Protein AF-T0PVN2-F1 (afdb_monomer)

pLDDT: mean 75.86, std 17.42, range [32.47, 95.69]

Organism: Saprolegnia diclina (strain VS20) (NCBI:txid1156394)

Solvent-accessible surface area (backbone atoms only — not comparable to full-atom values): 10977 Å² total; per-residue (Å²): 140,84,88,82,78,88,78,82,80,77,81,75,79,77,76,79,74,73,88,68,70,60,69,74,46,47,78,67,28,50,68,60,32,50,78,74,33,57,14,34,55,80,60,34,50,47,11,41,40,26,92,87,38,42,61,46,75,46,60,43,78,34,99,79,53,64,92,82,71,81,75,75,22,26,11,36,46,63,72,65,38,54,54,53,52,80,72,54,89,76,79,90,48,96,82,42,76,41,82,49,50,72,86,39,69,68,49,29,52,51,53,50,51,51,51,51,49,10,34,72,68,26,77,90,48,57,78,44,60,33,38,30,54,58,36,40,32,32,31,70,98,53,26,36,41,32,39,32,36,54,56,65,95,86,54,100,65,87,46,37,27,45,31,41,32,81,56,56,77,88,63,71,28,42,61,41,83,48,83,74,87,74,83,126

Mean predicted aligned error: 11.36 Å

Nearest PDB structures (foldseek):
  6a8h-assembly1_A  TM=5.306E-01  e=3.257E+00  Geobacillus thermodenitrificans

Secondary structure (DSSP, 8-state):
--PPPP----------------HHHHTT---SBPTTSB-B-GGGTTB-BPTT-EE---EEE-TTPPTT-----BEE-HHHHHGGGGG--PPP-TT--EE--TTSHHHHHHHHHHHHHHHHH-TTTTT-SEEEEEEEEEETTTEEEEEEEEE-SS-S--EEEEEEE---TTPPPEEEEE------

Radius of gyration: 21.33 Å; Cα contacts (8 Å, |Δi|>4): 316; chains: 1; bounding box: 65×50×54 Å

Structure (mmCIF, N/CA/C/O backbone):
data_AF-T0PVN2-F1
#
_entry.id   AF-T0PVN2-F1
#
loop_
_atom_site.group_PDB
_atom_site.id
_atom_site.type_symbol
_atom_site.label_atom_id
_atom_site.label_alt_id
_atom_site.label_comp_id
_atom_site.label_asym_id
_atom_site.label_entity_id
_atom_site.label_seq_id
_atom_site.pdbx_PDB_ins_code
_atom_site.Cartn_x
_atom_site.Cartn_y
_atom_site.Cartn_z
_atom_site.occupancy
_atom_site.B_iso_or_equiv
_atom_site.auth_seq_id
_atom_site.auth_comp_id
_atom_site.auth_asym_id
_atom_site.auth_atom_id
_atom_site.pdbx_PDB_model_num
ATOM 1 N N . MET A 1 1 ? 47.454 -34.442 34.478 1.00 33.62 1 MET A N 1
ATOM 2 C CA . MET A 1 1 ? 47.513 -32.963 34.506 1.00 33.62 1 MET A CA 1
ATOM 3 C C . MET A 1 1 ? 48.000 -32.490 33.146 1.00 33.62 1 MET A C 1
ATOM 5 O O . MET A 1 1 ? 49.158 -32.716 32.834 1.00 33.62 1 MET A O 1
ATOM 9 N N . VAL A 1 2 ? 47.126 -31.913 32.319 1.00 32.47 2 VAL A N 1
ATOM 10 C CA . VAL A 1 2 ? 47.490 -31.358 31.003 1.00 32.47 2 VAL A CA 1
ATOM 11 C C . VAL A 1 2 ? 47.219 -29.858 31.058 1.00 32.47 2 VAL A C 1
ATOM 13 O O . VAL A 1 2 ? 46.093 -29.447 31.324 1.00 32.47 2 VAL A O 1
ATOM 16 N N . ARG A 1 3 ? 48.273 -29.052 30.895 1.00 33.69 3 ARG A N 1
ATOM 17 C CA . ARG A 1 3 ? 48.198 -27.589 30.796 1.00 33.69 3 ARG A CA 1
ATOM 18 C C . ARG A 1 3 ? 47.903 -27.223 29.340 1.00 33.69 3 ARG A C 1
ATOM 20 O O . ARG A 1 3 ? 48.687 -27.587 28.471 1.00 33.69 3 ARG A O 1
ATOM 27 N N . TYR A 1 4 ? 46.823 -26.486 29.092 1.00 35.16 4 TYR A N 1
ATOM 28 C CA . TYR A 1 4 ? 46.565 -25.832 27.807 1.00 35.16 4 TYR A CA 1
ATOM 29 C C . TYR A 1 4 ? 46.943 -24.350 27.922 1.00 35.16 4 TYR A C 1
ATOM 31 O O . TYR A 1 4 ? 46.480 -23.660 28.829 1.00 35.16 4 TYR A O 1
ATOM 39 N N . GLY A 1 5 ? 47.848 -23.895 27.050 1.00 37.22 5 GLY A N 1
ATOM 40 C CA . GLY A 1 5 ? 48.243 -22.489 26.921 1.00 37.22 5 GLY A CA 1
ATOM 41 C C . GLY A 1 5 ? 47.166 -21.646 26.223 1.00 37.22 5 GLY A C 1
ATOM 42 O O . GLY A 1 5 ? 46.238 -22.208 25.638 1.00 37.22 5 GLY A O 1
ATOM 43 N N . PRO A 1 6 ? 47.259 -20.306 26.284 1.00 40.59 6 PRO A N 1
ATOM 44 C CA . PRO A 1 6 ? 46.230 -19.427 25.746 1.00 40.59 6 PRO A CA 1
ATOM 45 C C . PRO A 1 6 ? 46.236 -19.473 24.215 1.00 40.59 6 PRO A C 1
ATOM 47 O O . PRO A 1 6 ? 47.219 -19.110 23.571 1.00 40.59 6 PRO A O 1
ATOM 50 N N . ALA A 1 7 ? 45.123 -19.921 23.634 1.00 42.50 7 ALA A N 1
ATOM 51 C CA . ALA A 1 7 ? 44.858 -19.786 22.212 1.00 42.50 7 ALA A CA 1
ATOM 52 C C . ALA A 1 7 ? 44.509 -18.321 21.919 1.00 42.50 7 ALA A C 1
ATOM 54 O O . ALA A 1 7 ? 43.469 -17.814 22.341 1.00 42.50 7 ALA A O 1
ATOM 55 N N . THR A 1 8 ? 45.407 -17.637 21.218 1.00 43.62 8 THR A N 1
ATOM 56 C CA . THR A 1 8 ? 45.193 -16.299 20.673 1.00 43.62 8 THR A CA 1
ATOM 57 C C . THR A 1 8 ? 44.008 -16.346 19.706 1.00 43.62 8 THR A C 1
ATOM 59 O O . THR A 1 8 ? 44.113 -16.895 18.611 1.00 43.62 8 THR A O 1
ATOM 62 N N . PHE A 1 9 ? 42.863 -15.800 20.118 1.00 36.34 9 PHE A N 1
ATOM 63 C CA . PHE A 1 9 ? 41.698 -15.627 19.254 1.00 36.34 9 PHE A CA 1
ATOM 64 C C . PHE A 1 9 ? 42.004 -14.536 18.224 1.00 36.34 9 PHE A C 1
ATOM 66 O O . PHE A 1 9 ? 42.026 -13.348 18.540 1.00 36.34 9 PHE A O 1
ATOM 73 N N . VAL A 1 10 ? 42.247 -14.942 16.980 1.00 39.66 10 VAL A N 1
ATOM 74 C CA . VAL A 1 10 ? 42.255 -14.026 15.839 1.00 39.66 10 VAL A CA 1
ATOM 75 C C . VAL A 1 10 ? 40.797 -13.679 15.541 1.00 39.66 10 VAL A C 1
ATOM 77 O O . VAL A 1 10 ? 40.069 -14.487 14.964 1.00 39.66 10 VAL A O 1
ATOM 80 N N . LEU A 1 11 ? 40.354 -12.488 15.961 1.00 37.56 11 LEU A N 1
ATOM 81 C CA . LEU A 1 11 ? 39.117 -11.888 15.460 1.00 37.56 11 LEU A CA 1
ATOM 82 C C . LEU A 1 11 ? 39.285 -11.682 13.950 1.00 37.56 11 LEU A C 1
ATOM 84 O O . LEU A 1 11 ? 39.886 -10.708 13.503 1.00 37.56 11 LEU A O 1
ATOM 88 N N . SER A 1 12 ? 38.763 -12.614 13.157 1.00 40.06 12 SER A N 1
ATOM 89 C CA . SER A 1 12 ? 38.532 -12.364 11.740 1.00 40.06 12 SER A CA 1
ATOM 90 C C . SER A 1 12 ? 37.377 -11.375 11.649 1.00 40.06 12 SER A C 1
ATOM 92 O O . SER A 1 12 ? 36.220 -11.735 11.857 1.00 40.06 12 SER A O 1
ATOM 94 N N . ALA A 1 13 ? 37.710 -10.109 11.405 1.00 38.84 13 ALA A N 1
ATOM 95 C CA . A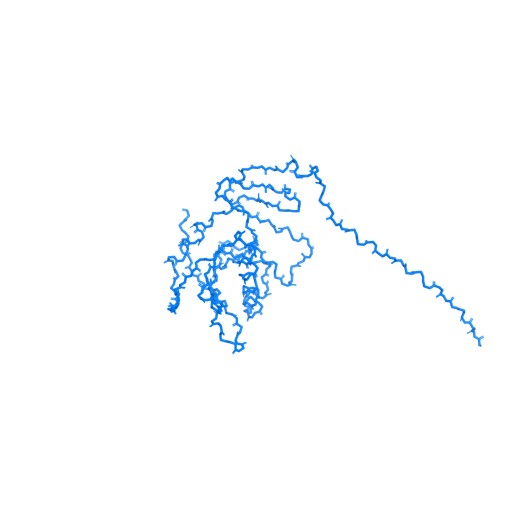LA A 1 13 ? 36.751 -9.090 11.025 1.00 38.84 13 ALA A CA 1
ATOM 96 C C . ALA A 1 13 ? 36.077 -9.542 9.722 1.00 38.84 13 ALA A C 1
ATOM 98 O O . ALA A 1 13 ? 36.675 -9.486 8.648 1.00 38.84 13 ALA A O 1
ATOM 99 N N . ALA A 1 14 ? 34.845 -10.040 9.823 1.00 39.31 14 ALA A N 1
ATOM 100 C CA . ALA A 1 14 ? 33.987 -10.215 8.666 1.00 39.31 14 ALA A CA 1
ATOM 101 C C . ALA A 1 14 ? 33.704 -8.817 8.108 1.00 39.31 14 ALA A C 1
ATOM 103 O O . ALA A 1 14 ? 32.989 -8.017 8.711 1.00 39.31 14 ALA A O 1
ATOM 104 N N . ILE A 1 15 ? 34.352 -8.507 6.990 1.00 40.03 15 ILE A N 1
ATOM 105 C CA . ILE A 1 15 ? 34.137 -7.288 6.226 1.00 40.03 15 ILE A CA 1
ATOM 106 C C . ILE A 1 15 ? 32.669 -7.316 5.802 1.00 40.03 15 ILE A C 1
ATOM 108 O O . ILE A 1 15 ? 32.258 -8.180 5.028 1.00 40.03 15 ILE A O 1
ATOM 112 N N . VAL A 1 16 ? 31.869 -6.391 6.332 1.00 39.81 16 VAL A N 1
ATOM 113 C CA . VAL A 1 16 ? 30.566 -6.066 5.758 1.00 39.81 16 VAL A CA 1
ATOM 114 C C . VAL A 1 16 ? 30.878 -5.496 4.381 1.00 39.81 16 VAL A C 1
ATOM 116 O O . VAL A 1 16 ? 31.254 -4.333 4.258 1.00 39.81 16 VAL A O 1
ATOM 119 N N . ALA A 1 17 ? 30.817 -6.333 3.346 1.00 41.31 17 ALA A N 1
ATOM 120 C CA . ALA A 1 17 ? 30.764 -5.845 1.983 1.00 41.31 17 ALA A CA 1
ATOM 121 C C . ALA A 1 17 ? 29.466 -5.042 1.892 1.00 41.31 17 ALA A C 1
ATOM 123 O O . ALA A 1 17 ? 28.377 -5.610 1.801 1.00 41.31 17 ALA A O 1
ATOM 124 N N . ALA A 1 18 ? 29.569 -3.720 2.020 1.00 46.88 18 ALA A N 1
ATOM 125 C CA . ALA A 1 18 ? 28.500 -2.839 1.607 1.00 46.88 18 ALA A CA 1
ATOM 126 C C . ALA A 1 18 ? 28.243 -3.194 0.142 1.00 46.88 18 ALA A C 1
ATOM 128 O O . ALA A 1 18 ? 29.132 -3.039 -0.695 1.00 46.88 18 ALA A O 1
ATOM 129 N N . TYR A 1 19 ? 27.087 -3.791 -0.146 1.00 54.97 19 TYR A N 1
ATOM 130 C CA . TYR A 1 19 ? 26.668 -4.032 -1.515 1.00 54.97 19 TYR A CA 1
ATOM 131 C C . TYR A 1 19 ? 26.512 -2.648 -2.146 1.00 54.97 19 TYR A C 1
ATOM 133 O O . TYR A 1 19 ? 25.524 -1.952 -1.928 1.00 54.97 19 TYR A O 1
ATOM 141 N N . GLU A 1 20 ? 27.559 -2.201 -2.826 1.00 60.19 20 GLU A N 1
ATOM 142 C CA . GLU A 1 20 ? 27.630 -0.885 -3.434 1.00 60.19 20 GLU A CA 1
ATOM 143 C C . GLU A 1 20 ? 27.100 -0.996 -4.860 1.00 60.19 20 GLU A C 1
ATOM 145 O O . GLU A 1 20 ? 27.379 -1.957 -5.586 1.00 60.19 20 GLU A O 1
ATOM 150 N N . CYS A 1 21 ? 26.264 -0.042 -5.249 1.00 63.50 21 CYS A N 1
ATOM 151 C CA . CYS A 1 21 ? 25.668 -0.059 -6.569 1.00 63.50 21 CYS A CA 1
ATOM 152 C C . CYS A 1 21 ? 26.715 0.200 -7.644 1.00 63.50 21 CYS A C 1
ATOM 154 O O . CYS A 1 21 ? 27.243 1.305 -7.711 1.00 63.50 21 CYS A O 1
ATOM 156 N N . ASP A 1 22 ? 26.966 -0.783 -8.521 1.00 71.38 22 ASP A N 1
ATOM 157 C CA . ASP A 1 22 ? 27.805 -0.568 -9.703 1.00 71.38 22 ASP A CA 1
ATOM 158 C C . ASP A 1 22 ? 27.152 0.517 -10.585 1.00 71.38 22 ASP A C 1
ATOM 160 O O . ASP A 1 22 ? 26.072 0.287 -11.148 1.00 71.38 22 ASP A O 1
ATOM 164 N N . PRO A 1 23 ? 27.790 1.691 -10.760 1.00 65.88 23 PRO A N 1
ATOM 165 C CA . PRO A 1 23 ? 27.247 2.782 -11.566 1.00 65.88 23 PRO A CA 1
ATOM 166 C C . PRO A 1 23 ? 26.971 2.377 -13.022 1.00 65.88 23 PRO A C 1
ATOM 168 O O . PRO A 1 23 ? 26.136 2.985 -13.694 1.00 65.88 23 PRO A O 1
ATOM 171 N N . LYS A 1 24 ? 27.645 1.334 -13.529 1.00 71.12 24 LYS A N 1
ATOM 172 C CA . LYS A 1 24 ? 27.440 0.803 -14.886 1.00 71.12 24 LYS A CA 1
ATOM 173 C C . LYS A 1 24 ? 26.103 0.084 -15.058 1.00 71.12 24 LYS A C 1
ATOM 175 O O . LYS A 1 24 ? 25.647 -0.068 -16.190 1.00 71.12 24 LYS A O 1
ATOM 180 N N . LEU A 1 25 ? 25.487 -0.377 -13.970 1.00 65.38 25 LEU A N 1
ATOM 181 C CA . LEU A 1 25 ? 24.153 -0.980 -14.002 1.00 65.38 25 LEU A CA 1
ATOM 182 C C . LEU A 1 25 ? 23.070 0.093 -14.134 1.00 65.38 25 LEU A C 1
ATOM 184 O O . LEU A 1 25 ? 22.115 -0.093 -14.884 1.00 65.38 25 LEU A O 1
ATOM 188 N N . VAL A 1 26 ? 23.269 1.243 -13.487 1.00 64.00 26 VAL A N 1
ATOM 189 C CA . VAL A 1 26 ? 22.343 2.385 -13.537 1.00 64.00 26 VAL A CA 1
ATOM 190 C C . VAL A 1 26 ? 22.242 2.953 -14.955 1.00 64.00 26 VAL A C 1
ATOM 192 O O . VAL A 1 26 ? 21.150 3.242 -15.434 1.00 64.00 26 VAL A O 1
ATOM 195 N N . SER A 1 27 ? 23.363 3.063 -15.674 1.00 62.72 27 SER A N 1
ATOM 196 C CA . SER A 1 27 ? 23.392 3.639 -17.028 1.00 62.72 27 SER A CA 1
ATOM 197 C C . SER A 1 27 ? 22.777 2.751 -18.117 1.00 62.72 27 SER A C 1
ATOM 199 O O . SER A 1 27 ? 22.502 3.236 -19.213 1.00 62.72 27 SER A O 1
ATOM 201 N N . LYS A 1 28 ? 22.542 1.465 -17.829 1.00 73.69 28 LYS A N 1
ATOM 202 C CA . LYS A 1 28 ? 21.879 0.512 -18.737 1.00 73.69 28 LYS A CA 1
ATOM 203 C C . LYS A 1 28 ? 20.420 0.247 -18.373 1.00 73.69 28 LYS A C 1
ATOM 205 O O . LYS A 1 28 ? 19.757 -0.522 -19.069 1.00 73.69 28 LYS A O 1
ATOM 210 N N . ALA A 1 29 ? 19.935 0.837 -17.284 1.00 79.94 29 ALA A N 1
ATOM 211 C CA . ALA A 1 29 ? 18.583 0.618 -16.813 1.00 79.94 29 ALA A CA 1
ATOM 212 C C . ALA A 1 29 ? 17.559 1.123 -17.851 1.00 79.94 29 ALA A C 1
ATOM 214 O O . ALA A 1 29 ? 17.700 2.238 -18.362 1.00 79.94 29 ALA A O 1
ATOM 215 N N . PRO A 1 30 ? 16.525 0.330 -18.182 1.00 84.25 30 PRO A N 1
ATOM 216 C CA . PRO A 1 30 ? 15.490 0.759 -19.114 1.00 84.25 30 PRO A CA 1
ATOM 217 C C . PRO A 1 30 ? 14.713 1.953 -18.546 1.00 84.25 30 PRO A C 1
ATOM 219 O O . PRO A 1 30 ? 14.455 2.031 -17.349 1.00 84.25 30 PRO A O 1
ATOM 222 N N . THR A 1 31 ? 14.312 2.886 -19.401 1.00 89.38 31 THR A N 1
ATOM 223 C CA . THR A 1 31 ? 13.515 4.060 -19.013 1.00 89.38 31 THR A CA 1
ATOM 224 C C . THR A 1 31 ? 12.137 4.011 -19.667 1.00 89.38 31 THR A C 1
ATOM 226 O O . THR A 1 31 ? 11.897 3.205 -20.567 1.00 89.38 31 THR A O 1
ATOM 229 N N . ASN A 1 32 ? 11.219 4.873 -19.218 1.00 89.06 32 ASN A N 1
ATOM 230 C CA . ASN A 1 32 ? 9.857 4.981 -19.752 1.00 89.06 32 ASN A CA 1
ATOM 231 C C . ASN A 1 32 ? 9.029 3.690 -19.648 1.00 89.06 32 ASN A C 1
ATOM 233 O O . ASN A 1 32 ? 8.247 3.364 -20.542 1.00 89.06 32 ASN A O 1
ATOM 237 N N . ARG A 1 33 ? 9.179 2.958 -18.541 1.00 90.25 33 ARG A N 1
ATOM 238 C CA . ARG A 1 33 ? 8.349 1.787 -18.241 1.00 90.25 33 ARG A CA 1
ATOM 239 C C . ARG A 1 33 ? 6.873 2.181 -18.108 1.00 90.25 33 ARG A C 1
ATOM 241 O O . ARG A 1 33 ? 6.545 3.168 -17.446 1.00 90.25 33 ARG A O 1
ATOM 248 N N . LEU A 1 34 ? 5.996 1.408 -18.741 1.00 91.31 34 LEU A N 1
ATOM 249 C CA . LEU A 1 34 ? 4.544 1.607 -18.711 1.00 91.31 34 LEU A CA 1
ATOM 250 C C . LEU A 1 34 ? 3.935 1.074 -17.409 1.00 91.31 34 LEU A C 1
ATOM 252 O O . LEU A 1 34 ? 4.559 0.292 -16.696 1.00 91.31 34 LEU A O 1
ATOM 256 N N . GLU A 1 35 ? 2.700 1.476 -17.115 1.00 88.81 35 GLU A N 1
ATOM 257 C CA . GLU A 1 35 ? 1.953 0.998 -15.947 1.00 88.81 35 GLU A CA 1
ATOM 258 C C . GLU A 1 35 ? 1.875 -0.541 -15.935 1.00 88.81 35 GLU A C 1
ATOM 260 O O . GLU A 1 35 ? 1.668 -1.172 -16.971 1.00 88.81 35 GLU A O 1
ATOM 265 N N . GLY A 1 36 ? 2.121 -1.148 -14.772 1.00 83.75 36 GLY A N 1
ATOM 266 C CA . GLY A 1 36 ? 2.212 -2.598 -14.582 1.00 83.75 36 GLY A CA 1
ATOM 267 C C . GLY A 1 36 ? 3.566 -3.228 -14.936 1.00 83.75 36 GLY A C 1
ATOM 268 O O . GLY A 1 36 ? 3.810 -4.367 -14.548 1.00 83.75 36 GLY A O 1
ATOM 269 N N . GLN A 1 37 ? 4.475 -2.521 -15.617 1.00 87.19 37 GLN A N 1
ATOM 270 C CA . GLN A 1 37 ? 5.814 -3.048 -15.910 1.00 87.19 37 GLN A CA 1
ATOM 271 C C . GLN A 1 37 ? 6.746 -2.941 -14.703 1.00 87.19 37 GLN A C 1
ATOM 273 O O . GLN A 1 37 ? 6.681 -1.969 -13.953 1.00 87.19 37 GLN A O 1
ATOM 278 N N . ALA A 1 38 ? 7.657 -3.907 -14.562 1.00 86.12 38 ALA A N 1
ATOM 279 C CA . ALA A 1 38 ? 8.670 -3.896 -13.513 1.00 86.12 38 ALA A CA 1
ATOM 280 C C . ALA A 1 38 ? 9.564 -2.644 -13.586 1.00 86.12 38 ALA A C 1
ATOM 282 O O . ALA A 1 38 ? 9.988 -2.218 -14.668 1.00 86.12 38 ALA A O 1
ATOM 283 N N . CYS A 1 39 ? 9.869 -2.083 -12.424 1.00 84.81 39 CYS A N 1
ATOM 284 C CA . CYS A 1 39 ? 10.701 -0.903 -12.230 1.00 84.81 39 CYS A CA 1
ATOM 285 C C . CYS A 1 39 ? 11.581 -1.073 -10.990 1.00 84.81 39 CYS A C 1
ATOM 287 O O . CYS A 1 39 ? 11.473 -2.058 -10.270 1.00 84.81 39 CYS A O 1
ATOM 289 N N . GLY A 1 40 ? 12.496 -0.134 -10.749 1.00 80.69 40 GLY A N 1
ATOM 290 C CA . GLY A 1 40 ? 13.342 -0.157 -9.558 1.00 80.69 40 GLY A CA 1
ATOM 291 C C . GLY A 1 40 ? 14.313 -1.338 -9.556 1.00 80.69 40 GLY A C 1
ATOM 292 O O . GLY A 1 40 ? 15.169 -1.444 -10.437 1.00 80.69 40 GLY A O 1
ATOM 293 N N . GLY A 1 41 ? 14.203 -2.209 -8.553 1.00 72.75 41 GLY A N 1
ATOM 294 C CA . GLY A 1 41 ? 15.160 -3.285 -8.304 1.00 72.75 41 GLY A CA 1
ATOM 295 C C . GLY A 1 41 ? 16.497 -2.787 -7.745 1.00 72.75 41 GLY A C 1
ATOM 296 O O . GLY A 1 41 ? 16.737 -1.585 -7.597 1.00 72.75 41 GLY A O 1
ATOM 297 N N . TRP A 1 42 ? 17.389 -3.729 -7.432 1.00 71.56 42 TRP A N 1
ATOM 298 C CA . TRP A 1 42 ? 18.725 -3.410 -6.929 1.00 71.56 42 TRP A CA 1
ATOM 299 C C . TRP A 1 42 ? 19.437 -2.462 -7.904 1.00 71.56 42 TRP A C 1
ATOM 301 O O . TRP A 1 42 ? 19.563 -2.772 -9.092 1.00 71.56 42 TRP A O 1
ATOM 311 N N . CYS A 1 43 ? 19.843 -1.288 -7.417 1.00 70.88 43 CYS A N 1
ATOM 312 C CA . CYS A 1 43 ? 20.489 -0.229 -8.202 1.00 70.88 43 CYS A CA 1
ATOM 313 C C . CYS A 1 43 ? 19.705 0.253 -9.431 1.00 70.88 43 CYS A C 1
ATOM 315 O O . CYS A 1 43 ? 20.305 0.655 -10.426 1.00 70.88 43 CYS A O 1
ATOM 317 N N . GLY A 1 44 ? 18.371 0.187 -9.397 1.00 73.06 44 GLY A N 1
ATOM 318 C CA . GLY A 1 44 ? 17.536 0.654 -10.506 1.00 73.06 44 GLY A CA 1
ATOM 319 C C . GLY A 1 44 ? 17.589 -0.236 -11.752 1.00 73.06 44 GLY A C 1
ATOM 320 O O . GLY A 1 44 ? 17.133 0.181 -12.811 1.00 73.06 44 GLY A O 1
ATOM 321 N N . THR A 1 45 ? 18.131 -1.454 -11.653 1.00 79.44 45 THR A N 1
ATOM 322 C CA . THR A 1 45 ? 18.321 -2.381 -12.787 1.00 79.44 45 THR A CA 1
ATOM 323 C C . THR A 1 45 ? 17.040 -2.738 -13.545 1.00 79.44 45 THR A C 1
ATOM 325 O O . THR A 1 45 ? 17.104 -3.026 -14.740 1.00 79.44 45 THR A O 1
ATOM 328 N N . ALA A 1 46 ? 15.873 -2.706 -12.897 1.00 81.62 46 ALA A N 1
ATOM 329 C CA . ALA A 1 46 ? 14.589 -2.960 -13.549 1.00 81.62 46 ALA A CA 1
ATOM 330 C C . ALA A 1 46 ? 14.031 -1.727 -14.285 1.00 81.62 46 ALA A C 1
ATOM 332 O O . ALA A 1 46 ? 13.126 -1.879 -15.113 1.00 81.62 46 ALA A O 1
ATOM 333 N N . GLY A 1 47 ? 14.612 -0.544 -14.064 1.00 85.38 47 GLY A N 1
ATOM 334 C CA . GLY A 1 47 ? 14.335 0.669 -14.824 1.00 85.38 47 GLY A CA 1
ATOM 335 C C . GLY A 1 47 ? 13.512 1.732 -14.105 1.00 85.38 47 GLY A C 1
ATOM 336 O O . GLY A 1 47 ? 13.112 1.575 -12.951 1.00 85.38 47 GLY A O 1
ATOM 337 N N . SER A 1 48 ? 13.239 2.823 -14.820 1.00 87.88 48 SER A N 1
ATOM 338 C CA . SER A 1 48 ? 12.396 3.931 -14.363 1.00 87.88 48 SER A CA 1
ATOM 339 C C . SER A 1 48 ? 11.079 4.017 -15.135 1.00 87.88 48 SER A C 1
ATOM 341 O O . SER A 1 48 ? 10.991 3.686 -16.321 1.00 87.88 48 SER A O 1
ATOM 343 N N . CYS A 1 49 ? 10.038 4.474 -14.444 1.00 90.00 49 CYS A N 1
ATOM 344 C CA . CYS A 1 49 ? 8.701 4.621 -15.004 1.00 90.00 49 CYS A CA 1
ATOM 345 C C . CYS A 1 49 ? 8.586 5.801 -15.972 1.00 90.00 49 CYS A C 1
ATOM 347 O O . CYS A 1 49 ? 9.360 6.756 -15.908 1.00 90.00 49 CYS A O 1
ATOM 349 N N . ALA A 1 50 ? 7.612 5.724 -16.879 1.00 91.94 50 ALA A N 1
ATOM 350 C CA . ALA A 1 50 ? 7.223 6.841 -17.730 1.00 91.94 50 ALA A CA 1
ATOM 351 C C . ALA A 1 50 ? 6.715 8.030 -16.897 1.00 91.94 50 ALA A C 1
ATOM 353 O O . ALA A 1 50 ? 6.309 7.883 -15.743 1.00 91.94 50 ALA A O 1
ATOM 354 N N . ALA A 1 51 ? 6.725 9.222 -17.496 1.00 86.12 51 ALA A N 1
ATOM 355 C CA . ALA A 1 51 ? 6.255 10.436 -16.836 1.00 86.12 51 ALA A CA 1
ATOM 356 C C . ALA A 1 51 ? 4.816 10.274 -16.306 1.00 86.12 51 ALA A C 1
ATOM 358 O O . ALA A 1 51 ? 3.936 9.770 -17.003 1.00 86.12 51 ALA A O 1
ATOM 359 N N . GLY A 1 52 ? 4.583 10.710 -15.065 1.00 82.25 52 GLY A N 1
ATOM 360 C CA . GLY A 1 52 ? 3.291 10.570 -14.380 1.00 82.25 52 GLY A CA 1
ATOM 361 C C . GLY A 1 52 ? 3.063 9.215 -13.697 1.00 82.25 52 GLY A C 1
ATOM 362 O O . GLY A 1 52 ? 2.045 9.043 -13.028 1.00 82.25 52 GLY A O 1
ATOM 363 N N . LEU A 1 53 ? 4.005 8.276 -13.820 1.00 86.88 53 LEU A N 1
ATOM 364 C CA . LEU A 1 53 ? 4.020 7.013 -13.088 1.00 86.88 53 LEU A CA 1
ATOM 365 C C . LEU A 1 53 ? 5.140 7.020 -12.043 1.00 86.88 53 LEU A C 1
ATOM 367 O O . LEU A 1 53 ? 6.160 7.690 -12.200 1.00 86.88 53 LEU A O 1
ATOM 371 N N . HIS A 1 54 ? 4.962 6.237 -10.987 1.00 85.25 54 HIS A N 1
ATOM 372 C CA . HIS A 1 54 ? 5.971 6.025 -9.955 1.00 85.25 54 HIS A CA 1
ATOM 373 C C . HIS A 1 54 ? 6.230 4.534 -9.783 1.00 85.25 54 HIS A C 1
ATOM 375 O O . HIS A 1 54 ? 5.382 3.709 -10.119 1.00 85.25 54 HIS A O 1
ATOM 381 N N . CYS A 1 55 ? 7.410 4.194 -9.276 1.00 85.06 55 CYS A N 1
ATOM 382 C CA . CYS A 1 55 ? 7.700 2.815 -8.930 1.00 85.06 55 CYS A CA 1
ATOM 383 C C . CYS A 1 55 ? 7.047 2.483 -7.589 1.00 85.06 55 CYS A C 1
ATOM 385 O O . CYS A 1 55 ? 7.189 3.246 -6.633 1.00 85.06 55 CYS A O 1
ATOM 387 N N . ASP A 1 56 ? 6.304 1.383 -7.539 1.00 81.56 56 ASP A N 1
ATOM 388 C CA . ASP A 1 56 ? 5.601 0.951 -6.339 1.00 81.56 56 ASP A CA 1
ATOM 389 C C . ASP A 1 56 ? 6.570 0.514 -5.239 1.00 81.56 56 ASP A C 1
ATOM 391 O O . ASP A 1 56 ? 7.069 -0.606 -5.240 1.00 81.56 56 ASP A O 1
ATOM 395 N N . ASN A 1 57 ? 6.798 1.399 -4.275 1.00 73.38 57 ASN A N 1
ATOM 396 C CA . ASN A 1 57 ? 7.602 1.117 -3.089 1.00 73.38 57 ASN A CA 1
ATOM 397 C C . ASN A 1 57 ? 6.745 0.654 -1.895 1.00 73.38 57 ASN A C 1
ATOM 399 O O . ASN A 1 57 ? 7.276 0.449 -0.807 1.00 73.38 57 ASN A O 1
ATOM 403 N N . GLY A 1 58 ? 5.426 0.499 -2.074 1.00 66.00 58 GLY A N 1
ATOM 404 C CA . GLY A 1 58 ? 4.476 0.061 -1.047 1.00 66.00 58 GLY A CA 1
ATOM 405 C C . GLY A 1 58 ? 4.432 -1.455 -0.854 1.00 66.00 58 GLY A C 1
ATOM 406 O O . GLY A 1 58 ? 3.501 -1.970 -0.233 1.00 66.00 58 GLY A O 1
ATOM 407 N N . LEU A 1 59 ? 5.404 -2.172 -1.413 1.00 76.12 59 LEU A N 1
ATOM 408 C CA . LEU A 1 59 ? 5.522 -3.618 -1.346 1.00 76.12 59 LEU A CA 1
ATOM 409 C C . LEU A 1 59 ? 6.206 -4.015 -0.036 1.00 76.12 59 LEU A C 1
ATOM 411 O O . LEU A 1 59 ? 7.376 -3.708 0.190 1.00 76.12 59 LEU A O 1
ATOM 415 N N . LEU A 1 60 ? 5.462 -4.688 0.837 1.00 71.94 60 LEU A N 1
ATOM 416 C CA . LEU A 1 60 ? 5.944 -5.071 2.157 1.00 71.94 60 LEU A CA 1
ATOM 417 C C . LEU A 1 60 ? 6.249 -6.571 2.189 1.00 71.94 60 LEU A C 1
ATOM 419 O O . LEU A 1 60 ? 5.317 -7.377 2.064 1.00 71.94 60 LEU A O 1
ATOM 423 N N . PRO A 1 61 ? 7.525 -6.955 2.402 1.00 63.16 61 PRO A N 1
ATOM 424 C CA . PRO A 1 61 ? 7.854 -8.273 2.914 1.00 63.16 61 PRO A CA 1
ATOM 425 C C . PRO A 1 61 ? 7.075 -8.546 4.186 1.00 63.16 61 PRO A C 1
ATOM 427 O O . PRO A 1 61 ? 7.117 -7.746 5.123 1.00 63.16 61 PRO A O 1
ATOM 430 N N . LEU A 1 62 ? 6.436 -9.702 4.261 1.00 59.75 62 LEU A N 1
ATOM 431 C CA . LEU A 1 62 ? 6.001 -10.222 5.548 1.00 59.75 62 LEU A CA 1
ATOM 432 C C . LEU A 1 62 ? 7.134 -11.030 6.176 1.00 59.75 62 LEU A C 1
ATOM 434 O O . LEU A 1 62 ? 8.046 -11.487 5.484 1.00 59.75 62 LEU A O 1
ATOM 438 N N . ALA A 1 63 ? 7.107 -11.147 7.507 1.00 52.94 63 ALA A N 1
ATOM 439 C CA . ALA A 1 63 ? 8.229 -11.589 8.346 1.00 52.94 63 ALA A CA 1
ATOM 440 C C . ALA A 1 63 ? 8.828 -12.966 7.980 1.00 52.94 63 ALA A C 1
ATOM 442 O O . ALA A 1 63 ? 9.905 -13.309 8.463 1.00 52.94 63 ALA A O 1
ATOM 443 N N . PHE A 1 64 ? 8.158 -13.737 7.121 1.00 53.19 64 PHE A N 1
ATOM 444 C CA . PHE A 1 64 ? 8.555 -15.074 6.686 1.00 53.19 64 PHE A CA 1
ATOM 445 C C . PHE A 1 64 ? 8.976 -15.160 5.213 1.00 53.19 64 PHE A C 1
ATOM 447 O O . PHE A 1 64 ? 9.047 -16.261 4.670 1.00 53.19 64 PHE A O 1
ATOM 454 N N . MET A 1 65 ? 9.274 -14.038 4.549 1.00 50.38 65 MET A N 1
ATOM 455 C CA . MET A 1 65 ? 9.816 -14.103 3.192 1.00 50.38 65 MET A CA 1
ATOM 456 C C . MET A 1 65 ? 11.188 -14.804 3.179 1.00 50.38 65 MET A C 1
ATOM 458 O O . MET A 1 65 ? 12.106 -14.351 3.870 1.00 50.38 65 MET A O 1
ATOM 462 N N . PRO A 1 66 ? 11.378 -15.876 2.384 1.00 48.19 66 PRO A N 1
ATOM 463 C CA . PRO A 1 66 ? 12.701 -16.439 2.170 1.00 48.19 66 PRO A CA 1
ATOM 464 C C . PRO A 1 66 ? 13.629 -15.381 1.562 1.00 48.19 66 PRO A C 1
ATOM 466 O O . PRO A 1 66 ? 13.272 -14.680 0.610 1.00 48.19 66 PRO A O 1
ATOM 469 N N . PHE A 1 67 ? 14.841 -15.272 2.114 1.00 43.22 67 PHE A N 1
ATOM 470 C CA . PHE A 1 67 ? 15.903 -14.443 1.551 1.00 43.22 67 PHE A CA 1
ATOM 471 C C . PHE A 1 67 ? 16.095 -14.795 0.067 1.00 43.22 67 PHE A C 1
ATOM 473 O O . PHE A 1 67 ? 16.433 -15.930 -0.259 1.00 43.22 67 PHE A O 1
ATOM 480 N N . GLY A 1 68 ? 15.875 -13.823 -0.825 1.00 41.94 68 GLY A N 1
ATOM 481 C CA . GLY A 1 68 ? 16.070 -13.987 -2.271 1.00 41.94 68 GLY A CA 1
ATOM 482 C C . GLY A 1 68 ? 14.814 -13.876 -3.140 1.00 41.94 68 GLY A C 1
ATOM 483 O O . GLY A 1 68 ? 14.949 -13.942 -4.361 1.00 41.94 68 GLY A O 1
ATOM 484 N N . LEU A 1 69 ? 13.619 -13.664 -2.570 1.00 47.94 69 LEU A N 1
ATOM 485 C CA . LEU A 1 69 ? 12.442 -13.325 -3.377 1.00 47.94 69 LEU A CA 1
ATOM 486 C C . LEU A 1 69 ? 12.630 -11.968 -4.060 1.00 47.94 69 LEU A C 1
ATOM 488 O O . LEU A 1 69 ? 12.901 -10.945 -3.424 1.00 47.94 69 LEU A O 1
ATOM 492 N N . LYS A 1 70 ? 12.494 -11.979 -5.385 1.00 52.53 70 LYS A N 1
ATOM 493 C CA . LYS A 1 70 ? 12.576 -10.787 -6.215 1.00 52.53 70 LYS A CA 1
ATOM 494 C C . LYS A 1 70 ? 11.255 -10.039 -6.076 1.00 52.53 70 LYS A C 1
ATOM 496 O O . LYS A 1 70 ? 10.258 -10.383 -6.698 1.00 52.53 70 LYS A O 1
ATOM 501 N N . LEU A 1 71 ? 11.241 -9.046 -5.197 1.00 58.78 71 LEU A N 1
ATOM 502 C CA . LEU A 1 71 ? 10.133 -8.111 -5.101 1.00 58.78 71 LEU A CA 1
ATOM 503 C C . LEU A 1 71 ? 10.158 -7.210 -6.335 1.00 58.78 71 LEU A C 1
ATOM 505 O O . LEU A 1 71 ? 10.799 -6.160 -6.338 1.00 58.78 71 LEU A O 1
ATOM 509 N N . ASP A 1 72 ? 9.504 -7.661 -7.402 1.00 62.41 72 ASP A N 1
ATOM 510 C CA . ASP A 1 72 ? 9.334 -6.861 -8.606 1.00 62.41 72 ASP A CA 1
ATOM 511 C C . ASP A 1 72 ? 8.330 -5.741 -8.294 1.00 62.41 72 ASP A C 1
ATOM 513 O O . ASP A 1 72 ? 7.106 -5.908 -8.314 1.00 62.41 72 ASP A O 1
ATOM 517 N N . THR A 1 73 ? 8.868 -4.572 -7.956 1.00 77.69 73 THR A N 1
ATOM 518 C CA . THR A 1 73 ? 8.095 -3.337 -7.907 1.00 77.69 73 THR A CA 1
ATOM 519 C C . THR A 1 73 ? 7.666 -2.987 -9.329 1.00 77.69 73 THR A C 1
ATOM 521 O O . THR A 1 73 ? 8.389 -3.232 -10.297 1.00 77.69 73 THR A O 1
ATOM 524 N N . VAL A 1 74 ? 6.452 -2.465 -9.490 1.00 85.88 74 VAL A N 1
ATOM 525 C CA . VAL A 1 74 ? 5.883 -2.155 -10.811 1.00 85.88 74 VAL A CA 1
ATOM 526 C C . VAL A 1 74 ? 5.551 -0.678 -10.920 1.00 85.88 74 VAL A C 1
ATOM 528 O O . VAL A 1 74 ? 5.303 -0.011 -9.916 1.00 85.88 74 VAL A O 1
ATOM 531 N N . CYS A 1 75 ? 5.536 -0.152 -12.138 1.00 87.88 75 CYS A N 1
ATOM 532 C CA . CYS A 1 75 ? 5.108 1.215 -12.379 1.00 87.88 75 CYS A CA 1
ATOM 533 C C . CYS A 1 75 ? 3.613 1.357 -12.129 1.00 87.88 75 CYS A C 1
ATOM 535 O O . CYS A 1 75 ? 2.812 0.603 -12.681 1.00 87.88 75 CYS A O 1
ATOM 537 N N . ARG A 1 76 ? 3.236 2.349 -11.327 1.00 85.94 76 ARG A N 1
ATOM 538 C CA . ARG A 1 76 ? 1.853 2.610 -10.936 1.00 85.94 76 ARG A CA 1
ATOM 539 C C . ARG A 1 76 ? 1.474 4.065 -11.121 1.00 85.94 76 ARG A C 1
ATOM 541 O O . ARG A 1 76 ? 2.307 4.975 -11.058 1.00 85.94 76 ARG A O 1
ATOM 548 N N . ARG A 1 77 ? 0.176 4.278 -11.306 1.00 89.06 77 ARG A N 1
ATOM 549 C CA . ARG A 1 77 ? -0.448 5.593 -11.337 1.00 89.06 77 ARG A CA 1
ATOM 550 C C . ARG A 1 77 ? -1.216 5.807 -10.038 1.00 89.06 77 ARG A C 1
ATOM 552 O O . ARG A 1 77 ? -2.285 5.237 -9.865 1.00 89.06 77 ARG A O 1
ATOM 559 N N . ALA A 1 78 ? -0.713 6.680 -9.162 1.00 84.38 78 ALA A N 1
ATOM 560 C CA . ALA A 1 78 ? -1.335 6.930 -7.854 1.00 84.38 78 ALA A CA 1
ATOM 561 C C . ALA A 1 78 ? -2.813 7.336 -7.982 1.00 84.38 78 ALA A C 1
ATOM 563 O O . ALA A 1 78 ? -3.656 6.836 -7.254 1.00 84.38 78 ALA A O 1
ATOM 564 N N . ALA A 1 79 ? -3.152 8.145 -8.993 1.00 87.00 79 ALA A N 1
ATOM 565 C CA . ALA A 1 79 ? -4.532 8.555 -9.251 1.00 87.00 79 ALA A CA 1
ATOM 566 C C . ALA A 1 79 ? -5.491 7.383 -9.543 1.00 87.00 79 ALA A C 1
ATOM 568 O O . ALA A 1 79 ? -6.678 7.484 -9.243 1.00 87.00 79 ALA A O 1
ATOM 569 N N . HIS A 1 80 ? -4.999 6.289 -10.134 1.00 88.38 80 HIS A N 1
ATOM 570 C CA . HIS A 1 80 ? -5.810 5.097 -10.380 1.00 88.38 80 HIS A CA 1
ATOM 571 C C . HIS A 1 80 ? -6.117 4.376 -9.060 1.00 88.38 80 HIS A C 1
ATOM 573 O O . HIS A 1 80 ? -7.261 4.007 -8.806 1.00 88.38 80 HIS A O 1
ATOM 579 N N . ASP A 1 81 ? -5.120 4.272 -8.183 1.00 89.00 81 ASP A N 1
ATOM 580 C CA . ASP A 1 81 ? -5.280 3.673 -6.860 1.00 89.00 81 ASP A CA 1
ATOM 581 C C . ASP A 1 81 ? -6.139 4.537 -5.930 1.00 89.00 81 ASP A C 1
ATOM 583 O O . ASP A 1 81 ? -7.016 4.030 -5.234 1.00 89.00 81 ASP A O 1
ATOM 587 N N . ASP A 1 82 ? -5.972 5.858 -5.969 1.00 91.19 82 ASP A N 1
ATOM 588 C CA . ASP A 1 82 ? -6.775 6.796 -5.184 1.00 91.19 82 ASP A CA 1
ATOM 589 C C . ASP A 1 82 ? -8.257 6.779 -5.594 1.00 91.19 82 ASP A C 1
ATOM 591 O O . ASP A 1 82 ? -9.139 7.003 -4.760 1.00 91.19 82 ASP A O 1
ATOM 595 N N . ALA A 1 83 ? -8.564 6.458 -6.855 1.00 91.25 83 ALA A N 1
ATOM 596 C CA . ALA A 1 83 ? -9.941 6.305 -7.318 1.00 91.25 83 ALA A CA 1
ATOM 597 C C . ALA A 1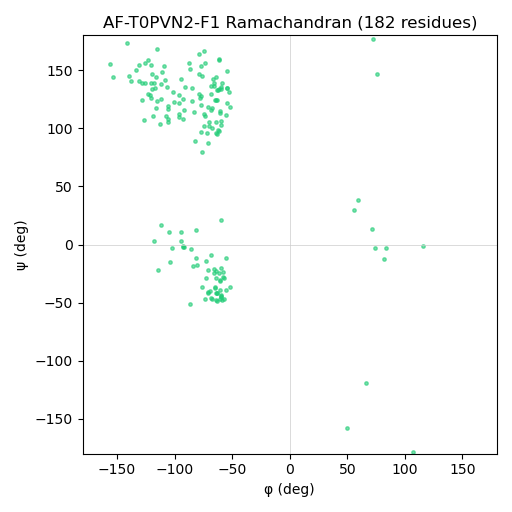 83 ? -10.660 5.109 -6.660 1.00 91.25 83 ALA A C 1
ATOM 599 O O . ALA A 1 83 ? -11.891 5.105 -6.570 1.00 91.25 83 ALA A O 1
ATOM 600 N N . LEU A 1 84 ? -9.929 4.124 -6.118 1.00 91.06 84 LEU A N 1
ATOM 601 C CA . LEU A 1 84 ? -10.515 2.972 -5.418 1.00 91.06 84 LEU A CA 1
ATOM 602 C C . LEU A 1 84 ? -11.313 3.388 -4.177 1.00 91.06 84 LEU A C 1
ATOM 604 O O . LEU A 1 84 ? -12.257 2.696 -3.786 1.00 91.06 84 LEU A O 1
ATOM 608 N N . TRP A 1 85 ? -11.008 4.553 -3.595 1.00 92.50 85 TRP A N 1
ATOM 609 C CA . TRP A 1 85 ? -11.764 5.097 -2.469 1.00 92.50 85 TRP A CA 1
ATOM 610 C C . TRP A 1 85 ? -13.242 5.349 -2.786 1.00 92.50 85 TRP A C 1
ATOM 612 O O . TRP A 1 85 ? -14.043 5.388 -1.857 1.00 92.50 85 TRP A O 1
ATOM 622 N N . HIS A 1 86 ? -13.639 5.466 -4.058 1.00 91.25 86 HIS A N 1
ATOM 623 C CA . HIS A 1 86 ? -15.055 5.570 -4.432 1.00 91.25 86 HIS A CA 1
ATOM 624 C C . HIS A 1 86 ? -15.870 4.315 -4.080 1.00 91.25 86 HIS A C 1
ATOM 626 O O . HIS A 1 86 ? -17.082 4.411 -3.900 1.00 91.25 86 HIS A O 1
ATOM 632 N N . SER A 1 87 ? -15.216 3.158 -3.943 1.00 89.00 87 SER A N 1
ATOM 633 C CA . SER A 1 87 ? -15.861 1.889 -3.572 1.00 89.00 87 SER A CA 1
ATOM 634 C C . SER A 1 87 ? -15.876 1.633 -2.061 1.00 89.00 87 SER A C 1
ATOM 636 O O . SER A 1 87 ? -16.422 0.627 -1.616 1.00 89.00 87 SER A O 1
ATOM 638 N N . ILE A 1 88 ? -15.282 2.521 -1.258 1.00 91.88 88 ILE A N 1
ATOM 639 C CA . ILE A 1 88 ? -15.048 2.298 0.170 1.00 91.88 88 ILE A CA 1
ATOM 640 C C . ILE A 1 88 ? -15.726 3.388 0.994 1.00 91.88 88 ILE A C 1
ATOM 642 O O . ILE A 1 88 ? -15.525 4.582 0.783 1.00 91.88 88 ILE A O 1
ATOM 646 N N . LYS A 1 89 ? -16.512 2.969 1.986 1.00 89.94 89 LYS A N 1
ATOM 647 C CA . LYS A 1 89 ? -17.121 3.875 2.962 1.00 89.94 89 LYS A CA 1
ATOM 648 C C . LYS A 1 89 ? -16.254 3.919 4.212 1.00 89.94 89 LYS A C 1
ATOM 650 O O . LYS A 1 89 ? -16.213 2.948 4.958 1.00 89.94 89 LYS A O 1
ATOM 655 N N . LEU A 1 90 ? -15.587 5.049 4.431 1.00 89.94 90 LEU A N 1
ATOM 656 C CA . LEU A 1 90 ? -14.836 5.301 5.658 1.00 89.94 90 LEU A CA 1
ATOM 657 C C . LEU A 1 90 ? -15.735 5.903 6.745 1.00 89.94 90 LEU A C 1
ATOM 659 O O . LEU A 1 90 ? -16.690 6.620 6.421 1.00 89.94 90 LEU A O 1
ATOM 663 N N . PRO A 1 91 ? -15.428 5.663 8.030 1.00 87.44 91 PRO A N 1
ATOM 664 C CA . PRO A 1 91 ? -16.096 6.350 9.125 1.00 87.44 91 PRO A CA 1
ATOM 665 C C . PRO A 1 91 ? -15.859 7.866 9.057 1.00 87.44 91 PRO A C 1
ATOM 667 O O . PRO A 1 91 ? -14.904 8.353 8.442 1.00 87.44 91 PRO A O 1
ATOM 670 N N . SER A 1 92 ? -16.737 8.633 9.703 1.00 87.44 92 SER A N 1
ATOM 671 C CA . SER A 1 92 ? -16.635 10.093 9.734 1.00 87.44 92 SER A CA 1
ATOM 672 C C . SER A 1 92 ? -15.346 10.553 10.417 1.00 87.44 92 SER A C 1
ATOM 674 O O . SER A 1 92 ? -15.025 10.116 11.524 1.00 87.44 92 SER A O 1
ATOM 676 N N . CYS A 1 93 ? -14.658 11.499 9.784 1.00 87.50 93 CYS A N 1
ATOM 677 C CA . CYS A 1 93 ? -13.461 12.147 10.302 1.00 87.50 93 CYS A CA 1
ATOM 678 C C . CYS A 1 93 ? -13.744 13.635 10.539 1.00 87.50 93 CYS A C 1
ATOM 680 O O . CYS A 1 93 ? -14.134 14.337 9.608 1.00 87.50 93 CYS A O 1
ATOM 682 N N . SER A 1 94 ? -13.533 14.117 11.765 1.00 85.38 94 SER A N 1
ATOM 683 C CA . SER A 1 94 ? -13.774 15.515 12.160 1.00 85.38 94 SER A CA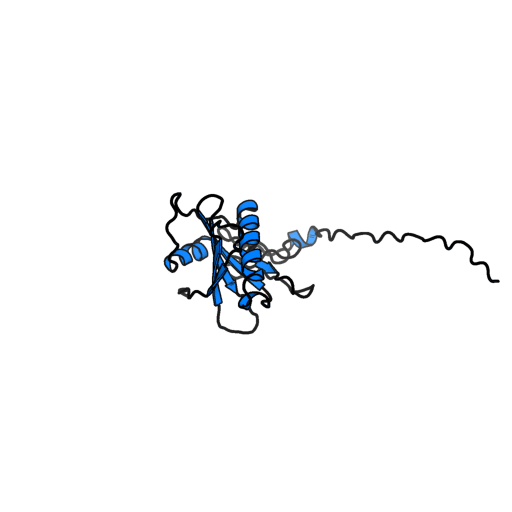 1
ATOM 684 C C . SER A 1 94 ? -12.857 16.510 11.445 1.00 85.38 94 SER A C 1
ATOM 686 O O . SER A 1 94 ? -13.298 17.597 11.090 1.00 85.38 94 SER A O 1
ATOM 688 N N . SER A 1 95 ? -11.601 16.132 11.208 1.00 87.44 95 SER A N 1
ATOM 689 C CA . SER A 1 95 ? -10.609 16.910 10.454 1.00 87.44 95 SER A CA 1
ATOM 690 C C . SER A 1 95 ? -10.682 16.684 8.938 1.00 87.44 95 SER A C 1
ATOM 692 O O . SER A 1 95 ? -9.977 17.348 8.183 1.00 87.44 95 SER A O 1
ATOM 694 N N . GLY A 1 96 ? -11.553 15.779 8.483 1.00 91.19 96 GLY A N 1
ATOM 695 C CA . GLY A 1 96 ? -11.596 15.308 7.104 1.00 91.19 96 GLY A CA 1
ATOM 696 C C . GLY A 1 96 ? -10.476 14.316 6.774 1.00 91.19 96 GLY A C 1
ATOM 697 O O . GLY A 1 96 ? -9.364 14.379 7.293 1.00 91.19 96 GLY A O 1
ATOM 698 N N . TRP A 1 97 ? -10.780 13.370 5.887 1.00 94.19 97 TRP A N 1
ATOM 699 C CA . TRP A 1 97 ? -9.784 12.424 5.390 1.00 94.19 97 TRP A CA 1
ATOM 700 C C . TRP A 1 97 ? -8.895 13.085 4.335 1.00 94.19 97 TRP A C 1
ATOM 702 O O . TRP A 1 97 ? -9.394 13.576 3.321 1.00 94.19 97 TRP A O 1
ATOM 712 N N . ARG A 1 98 ? -7.578 13.028 4.536 1.00 95.00 98 ARG A N 1
ATOM 713 C CA . ARG A 1 98 ? -6.557 13.510 3.601 1.00 95.00 98 ARG A CA 1
ATOM 714 C C . ARG A 1 98 ? -5.865 12.329 2.926 1.00 95.00 98 ARG A C 1
ATOM 716 O O . ARG A 1 98 ? -5.485 11.375 3.598 1.00 95.00 98 ARG A O 1
ATOM 723 N N . LEU A 1 99 ? -5.664 12.410 1.611 1.00 94.56 99 LEU A N 1
ATOM 724 C CA . LEU A 1 99 ? -4.822 11.452 0.887 1.00 94.56 99 LEU A CA 1
ATOM 725 C C . LEU A 1 99 ? -3.355 11.573 1.323 1.00 94.56 99 LEU A C 1
ATOM 727 O O . LEU A 1 99 ? -2.826 12.680 1.466 1.00 94.56 99 LEU A O 1
ATOM 731 N N . MET A 1 100 ? -2.716 10.425 1.525 1.00 93.00 100 MET A N 1
ATOM 732 C CA . MET A 1 100 ? -1.279 10.306 1.763 1.00 93.00 100 MET A CA 1
ATOM 733 C C . MET A 1 100 ? -0.563 10.035 0.439 1.00 93.00 100 MET A C 1
ATOM 735 O O . MET A 1 100 ? -1.068 9.298 -0.405 1.00 93.00 100 MET A O 1
ATOM 739 N N . SER A 1 101 ? 0.625 10.607 0.258 1.00 89.44 101 SER A N 1
ATOM 740 C CA . SER A 1 101 ? 1.430 10.381 -0.941 1.00 89.44 101 SER A CA 1
ATOM 741 C C . SER A 1 101 ? 2.399 9.224 -0.725 1.00 89.44 101 SER A C 1
ATOM 743 O O . SER A 1 101 ? 3.411 9.380 -0.051 1.00 89.44 101 SER A O 1
ATOM 745 N N . LEU A 1 102 ? 2.155 8.075 -1.360 1.00 84.62 102 LEU A N 1
ATOM 746 C CA . LEU A 1 102 ? 3.075 6.925 -1.291 1.00 84.62 102 LEU A CA 1
ATOM 747 C C . LEU A 1 102 ? 4.415 7.163 -2.017 1.0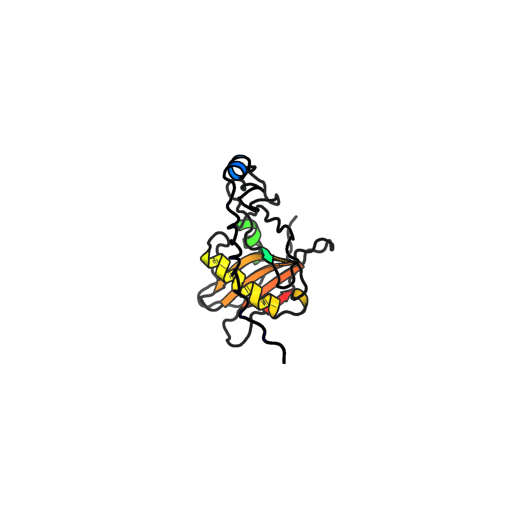0 84.62 102 LEU A C 1
ATOM 749 O O . LEU A 1 102 ? 5.341 6.366 -1.887 1.00 84.62 102 LEU A O 1
ATOM 753 N N . ALA A 1 103 ? 4.539 8.264 -2.766 1.00 81.31 103 ALA A N 1
ATOM 754 C CA . ALA A 1 103 ? 5.807 8.721 -3.331 1.00 81.31 103 ALA A CA 1
ATOM 755 C C . ALA A 1 103 ? 6.638 9.562 -2.341 1.00 81.31 103 ALA A C 1
ATOM 757 O O . ALA A 1 103 ? 7.837 9.743 -2.550 1.00 81.31 103 ALA A O 1
ATOM 758 N N . ASN A 1 104 ? 6.021 10.095 -1.280 1.00 86.38 104 ASN A N 1
ATOM 759 C CA . ASN A 1 104 ? 6.722 10.788 -0.205 1.00 86.38 104 ASN A CA 1
ATOM 760 C C . ASN A 1 104 ? 7.217 9.766 0.832 1.00 86.38 104 ASN A C 1
ATOM 762 O O . ASN A 1 104 ? 6.473 8.877 1.237 1.00 86.38 104 ASN A O 1
ATOM 766 N N . ALA A 1 105 ? 8.472 9.899 1.265 1.00 81.38 105 ALA A N 1
ATOM 767 C CA . ALA A 1 105 ? 9.109 8.920 2.143 1.00 81.38 105 ALA A CA 1
ATOM 768 C C . ALA A 1 105 ? 8.451 8.820 3.531 1.00 81.38 105 ALA A C 1
ATOM 770 O O . ALA A 1 105 ? 8.324 7.714 4.052 1.00 81.38 105 ALA A O 1
ATOM 771 N N . ASP A 1 106 ? 8.006 9.938 4.109 1.00 88.06 106 ASP A N 1
ATOM 772 C CA . ASP A 1 106 ? 7.413 9.972 5.451 1.00 88.06 106 ASP A CA 1
ATOM 773 C C . ASP A 1 106 ? 6.003 9.372 5.444 1.00 88.06 106 ASP A C 1
ATOM 775 O O . ASP A 1 106 ? 5.685 8.499 6.257 1.00 88.06 106 ASP A O 1
ATOM 779 N N . ASP A 1 107 ? 5.177 9.784 4.476 1.00 89.25 107 ASP A N 1
ATOM 780 C CA . ASP A 1 107 ? 3.838 9.223 4.267 1.00 89.25 107 ASP A CA 1
ATOM 781 C C . ASP A 1 107 ? 3.931 7.711 3.971 1.00 89.25 107 ASP A C 1
ATOM 783 O O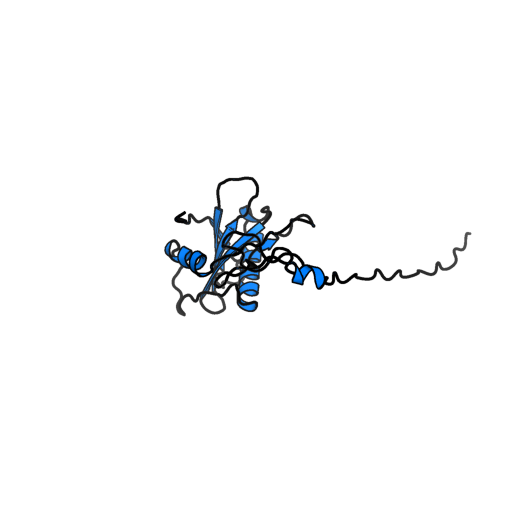 . ASP A 1 107 ? 3.191 6.917 4.558 1.00 89.25 107 ASP A O 1
ATOM 787 N N . LEU A 1 108 ? 4.879 7.289 3.123 1.00 86.12 108 LEU A N 1
ATOM 788 C CA . LEU A 1 108 ? 5.124 5.876 2.825 1.00 86.12 108 LEU A CA 1
ATOM 789 C C . LEU A 1 108 ? 5.569 5.095 4.066 1.00 86.12 108 LEU A C 1
ATOM 791 O O . LEU A 1 108 ? 5.011 4.035 4.343 1.00 86.12 108 LEU A O 1
ATOM 795 N N . ALA A 1 109 ? 6.540 5.601 4.830 1.00 84.69 109 ALA A N 1
ATOM 796 C CA . ALA A 1 109 ? 7.030 4.937 6.037 1.00 84.69 109 ALA A CA 1
ATOM 797 C C . ALA A 1 109 ? 5.914 4.773 7.078 1.00 84.69 109 ALA A C 1
ATOM 799 O O . ALA A 1 109 ? 5.790 3.724 7.720 1.00 84.69 109 ALA A O 1
ATOM 800 N N . LYS A 1 110 ? 5.055 5.789 7.215 1.00 89.94 110 LYS A N 1
ATOM 801 C CA . LYS A 1 110 ? 3.906 5.723 8.113 1.00 89.94 110 LYS A CA 1
ATOM 802 C C . LYS A 1 110 ? 2.876 4.702 7.641 1.00 89.94 110 LYS A C 1
ATOM 804 O O . LYS A 1 110 ? 2.441 3.874 8.445 1.00 89.94 110 LYS A O 1
ATOM 809 N N . ALA A 1 111 ? 2.522 4.722 6.357 1.00 89.88 111 ALA A N 1
ATOM 810 C CA . ALA A 1 111 ? 1.597 3.755 5.778 1.00 89.88 111 ALA A CA 1
ATOM 811 C C . ALA A 1 111 ? 2.131 2.316 5.917 1.00 89.88 111 ALA A C 1
ATOM 813 O O . ALA A 1 111 ? 1.412 1.424 6.370 1.00 89.88 111 ALA A O 1
ATOM 814 N N . ALA A 1 112 ? 3.419 2.114 5.632 1.00 87.69 112 ALA A N 1
ATOM 815 C CA . ALA A 1 112 ? 4.120 0.847 5.806 1.00 87.69 112 ALA A CA 1
ATOM 816 C C . ALA A 1 112 ? 4.038 0.331 7.245 1.00 87.69 112 ALA A C 1
ATOM 818 O O . ALA A 1 112 ? 3.701 -0.831 7.468 1.00 87.69 112 ALA A O 1
ATOM 819 N N . SER A 1 113 ? 4.295 1.194 8.229 1.00 87.56 113 SER A N 1
ATOM 820 C CA . SER A 1 113 ? 4.196 0.843 9.648 1.00 87.56 113 SER A CA 1
ATOM 821 C C . SER A 1 113 ? 2.781 0.407 10.049 1.00 87.56 113 SER A C 1
ATOM 823 O O . SER A 1 113 ? 2.618 -0.626 10.702 1.00 87.56 113 SER A O 1
ATOM 825 N N . VAL A 1 114 ? 1.747 1.152 9.638 1.00 89.81 114 VAL A N 1
ATOM 826 C CA . VAL A 1 114 ? 0.347 0.816 9.949 1.00 89.81 114 VAL A CA 1
ATOM 827 C C . VAL A 1 114 ? -0.058 -0.508 9.301 1.00 89.81 114 VAL A C 1
ATOM 829 O O . VAL A 1 114 ? -0.584 -1.383 9.990 1.00 89.81 114 VAL A O 1
ATOM 832 N N . ALA A 1 115 ? 0.236 -0.685 8.010 1.00 88.56 115 ALA A N 1
ATOM 833 C CA . ALA A 1 115 ? -0.043 -1.924 7.291 1.00 88.56 115 ALA A CA 1
ATOM 834 C C . ALA A 1 115 ? 0.667 -3.120 7.940 1.00 88.56 115 ALA A C 1
ATOM 836 O O . ALA A 1 115 ? 0.027 -4.129 8.221 1.00 88.56 115 ALA A O 1
ATOM 837 N N . SER A 1 116 ? 1.959 -2.986 8.255 1.00 83.94 116 SER A N 1
ATOM 838 C CA . SER A 1 116 ? 2.755 -4.063 8.859 1.00 83.94 116 SER A CA 1
ATOM 839 C C . SER A 1 116 ? 2.169 -4.515 10.199 1.00 83.94 116 SER A C 1
ATOM 841 O O . SER A 1 116 ? 1.997 -5.711 10.429 1.00 83.94 116 SER A O 1
ATOM 843 N N . ASN A 1 117 ? 1.784 -3.568 11.061 1.00 85.44 117 ASN A N 1
ATOM 844 C CA . ASN A 1 117 ? 1.129 -3.877 12.335 1.00 85.44 117 ASN A CA 1
ATOM 845 C C . ASN A 1 117 ? -0.225 -4.575 12.136 1.00 85.44 117 ASN A C 1
ATOM 847 O O . ASN A 1 117 ? -0.517 -5.541 12.839 1.00 85.44 117 ASN A O 1
ATOM 851 N N . ALA A 1 118 ? -1.030 -4.124 11.168 1.00 86.44 118 ALA A N 1
ATOM 852 C CA . ALA A 1 118 ? -2.324 -4.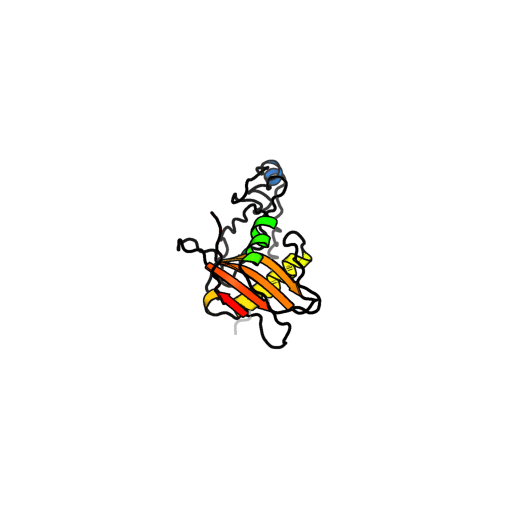735 10.861 1.00 86.44 118 ALA A CA 1
ATOM 853 C C . ALA A 1 118 ? -2.185 -6.183 10.382 1.00 86.44 118 ALA A C 1
ATOM 855 O O . ALA A 1 118 ? -2.949 -7.060 10.781 1.00 86.44 118 ALA A O 1
ATOM 856 N N . ILE A 1 119 ? -1.194 -6.437 9.530 1.00 81.19 119 ILE A N 1
ATOM 857 C CA . ILE A 1 119 ? -0.942 -7.753 8.947 1.00 81.19 119 ILE A CA 1
ATOM 858 C C . ILE A 1 119 ? -0.463 -8.731 10.012 1.00 81.19 119 ILE A C 1
ATOM 860 O O . ILE A 1 119 ? -1.006 -9.827 10.123 1.00 81.19 119 ILE A O 1
ATOM 864 N N . MET A 1 120 ? 0.482 -8.309 10.856 1.00 79.38 120 MET A N 1
ATOM 865 C CA . MET A 1 120 ? 0.942 -9.117 11.986 1.00 79.38 120 MET A CA 1
ATOM 866 C C . MET A 1 120 ? -0.191 -9.422 12.974 1.00 79.38 120 MET A C 1
ATOM 868 O O . MET A 1 120 ? -0.194 -10.488 13.586 1.00 79.38 120 MET A O 1
ATOM 872 N N . ALA A 1 121 ? -1.171 -8.527 13.115 1.00 80.69 121 ALA A N 1
ATOM 873 C CA . ALA A 1 121 ? -2.344 -8.736 13.961 1.00 80.69 121 ALA A CA 1
ATOM 874 C C . ALA A 1 121 ? -3.440 -9.605 13.308 1.00 80.69 121 ALA A C 1
ATOM 876 O O . ALA A 1 121 ? -4.306 -10.126 14.012 1.00 80.69 121 ALA A O 1
ATOM 877 N N . THR A 1 122 ? -3.423 -9.778 11.983 1.00 78.56 122 THR A N 1
ATOM 878 C CA . THR A 1 122 ? -4.497 -10.443 11.230 1.00 78.56 122 THR A CA 1
ATOM 879 C C . THR A 1 122 ? -4.065 -11.837 10.783 1.00 78.56 122 THR A C 1
ATOM 881 O O . THR A 1 122 ? -3.333 -11.984 9.810 1.00 78.56 122 THR A O 1
ATOM 884 N N . ALA A 1 123 ? -4.580 -12.882 11.439 1.00 77.75 123 ALA A N 1
ATOM 885 C CA . ALA A 1 123 ? -4.194 -14.279 11.188 1.00 77.75 123 ALA A CA 1
ATOM 886 C C . ALA A 1 123 ? -4.264 -14.712 9.709 1.00 77.75 123 ALA A C 1
ATOM 888 O O . ALA A 1 123 ? -3.407 -15.458 9.247 1.00 77.75 123 ALA A O 1
ATOM 889 N N . ALA A 1 124 ? -5.249 -14.217 8.950 1.00 73.56 124 ALA A N 1
ATOM 890 C CA . ALA A 1 124 ? -5.394 -14.534 7.527 1.00 73.56 124 ALA A CA 1
ATOM 891 C C . ALA A 1 124 ? -4.248 -13.994 6.651 1.00 73.56 124 ALA A C 1
ATOM 893 O O . ALA A 1 124 ? -4.011 -14.542 5.581 1.00 73.56 124 ALA A O 1
ATOM 894 N N . LEU A 1 125 ? -3.565 -12.938 7.105 1.00 75.75 125 LEU A N 1
ATOM 895 C CA . LEU A 1 125 ? -2.475 -12.275 6.388 1.00 75.75 125 LEU A CA 1
ATOM 896 C C . LEU A 1 125 ? -1.093 -12.635 6.948 1.00 75.75 125 LEU A C 1
ATOM 898 O O . LEU A 1 125 ? -0.089 -12.403 6.287 1.00 75.75 125 LEU A O 1
ATOM 902 N N . GLN A 1 126 ? -1.014 -13.217 8.151 1.00 71.69 126 GLN A N 1
ATOM 903 C CA . GLN A 1 126 ? 0.256 -13.545 8.817 1.00 71.69 126 GLN A CA 1
ATOM 904 C C . GLN A 1 126 ? 1.170 -14.467 7.994 1.00 71.69 126 GLN A C 1
ATOM 906 O O . GLN A 1 126 ? 2.390 -14.400 8.139 1.00 71.69 126 GLN A O 1
ATOM 911 N N . PHE A 1 127 ? 0.587 -15.320 7.150 1.00 67.50 127 PHE A N 1
ATOM 912 C CA . PHE A 1 127 ? 1.304 -16.303 6.331 1.00 67.50 127 PHE A CA 1
ATOM 913 C C . PHE A 1 127 ? 1.393 -15.915 4.856 1.00 67.50 127 PHE A C 1
ATOM 915 O O . PHE A 1 127 ? 1.765 -16.741 4.021 1.00 67.50 127 PHE A O 1
ATOM 922 N N . ASP A 1 128 ? 1.032 -14.680 4.520 1.00 66.81 128 ASP A N 1
ATOM 923 C CA . ASP A 1 128 ? 1.145 -14.219 3.149 1.00 66.81 128 ASP A CA 1
ATOM 924 C C . ASP A 1 128 ? 2.586 -13.905 2.779 1.00 66.81 128 ASP A C 1
ATOM 926 O O . ASP A 1 128 ? 3.352 -13.432 3.618 1.00 66.81 128 ASP A O 1
ATOM 930 N N . PRO A 1 129 ? 2.991 -14.161 1.525 1.00 64.44 129 PRO A N 1
ATOM 931 C CA . PRO A 1 129 ? 4.346 -13.851 1.108 1.00 64.44 129 PRO A CA 1
ATOM 932 C C . PRO A 1 129 ? 4.542 -12.335 0.999 1.00 64.44 129 PRO A C 1
ATOM 934 O O . PRO A 1 129 ? 5.576 -11.818 1.420 1.00 64.44 129 PRO A O 1
ATOM 937 N N . CYS A 1 130 ? 3.554 -11.610 0.460 1.00 76.69 130 CYS A N 1
ATOM 938 C CA . CYS A 1 130 ? 3.651 -10.186 0.149 1.00 76.69 130 CYS A CA 1
ATOM 939 C C . CYS A 1 130 ? 2.283 -9.497 0.165 1.00 76.69 130 CYS A C 1
ATOM 941 O O . CYS A 1 130 ? 1.288 -10.022 -0.347 1.00 76.69 130 CYS A O 1
ATOM 943 N N . VAL A 1 131 ? 2.267 -8.251 0.632 1.00 81.25 131 VAL A N 1
ATOM 944 C CA . VAL A 1 131 ? 1.177 -7.314 0.345 1.00 81.25 131 VAL A CA 1
ATOM 945 C C . VAL A 1 131 ? 1.717 -6.052 -0.303 1.00 81.25 131 VAL A C 1
ATOM 947 O O . VAL A 1 131 ? 2.881 -5.689 -0.136 1.00 81.25 131 VAL A O 1
ATOM 950 N N . ARG A 1 132 ? 0.831 -5.344 -0.990 1.00 86.56 132 ARG A N 1
ATOM 951 C CA . ARG A 1 132 ? 1.096 -4.046 -1.592 1.00 86.56 132 ARG A CA 1
ATOM 952 C C . ARG A 1 132 ? 0.119 -3.016 -1.066 1.00 86.56 132 ARG A C 1
ATOM 954 O O . ARG A 1 132 ? -1.089 -3.229 -1.132 1.00 86.56 132 ARG A O 1
ATOM 961 N N . ILE A 1 133 ? 0.631 -1.886 -0.602 1.00 89.12 133 ILE A N 1
ATOM 962 C CA . ILE A 1 133 ? -0.183 -0.712 -0.291 1.00 89.12 133 ILE A CA 1
ATOM 963 C C . ILE A 1 133 ? -0.552 -0.030 -1.610 1.00 89.12 133 ILE A C 1
ATOM 965 O O . ILE A 1 133 ? 0.326 0.379 -2.360 1.00 89.12 133 ILE A O 1
ATOM 969 N N . LEU A 1 134 ? -1.850 0.078 -1.893 1.00 89.69 134 LEU A N 1
ATOM 970 C CA . LEU A 1 134 ? -2.364 0.733 -3.098 1.00 89.69 134 LEU A CA 1
ATOM 971 C C . LEU A 1 134 ? -2.519 2.237 -2.880 1.00 89.69 134 LEU A C 1
ATOM 973 O O . LEU A 1 134 ? -2.045 3.049 -3.662 1.00 89.69 134 LEU A O 1
ATOM 977 N N . THR A 1 135 ? -3.198 2.606 -1.798 1.00 92.44 135 THR A N 1
ATOM 978 C CA . THR A 1 135 ? -3.491 3.996 -1.441 1.00 92.44 135 THR A CA 1
ATOM 979 C C . THR A 1 135 ? -3.733 4.087 0.062 1.00 92.44 135 THR A C 1
ATOM 981 O O . THR A 1 135 ? -4.107 3.103 0.711 1.00 92.44 135 THR A O 1
ATOM 984 N N . ALA A 1 136 ? -3.510 5.270 0.626 1.00 94.44 136 ALA A N 1
ATOM 985 C CA . ALA A 1 136 ? -3.663 5.530 2.046 1.00 94.44 136 ALA A CA 1
ATOM 986 C C . ALA A 1 136 ? -4.316 6.894 2.292 1.00 94.44 136 ALA A C 1
ATOM 988 O O . ALA A 1 136 ? -4.089 7.871 1.573 1.00 94.44 136 ALA A O 1
ATOM 989 N N . LYS A 1 137 ? -5.128 6.956 3.343 1.00 95.69 137 LYS A N 1
ATOM 990 C CA . LYS A 1 137 ? -5.718 8.175 3.880 1.00 95.69 137 LYS A CA 1
ATOM 991 C C . LYS A 1 137 ? -5.388 8.295 5.356 1.00 95.69 137 LYS A C 1
ATOM 993 O O . LYS A 1 137 ? -5.468 7.321 6.102 1.00 95.69 137 LYS A O 1
ATOM 998 N N . ALA A 1 138 ? -5.078 9.513 5.767 1.00 94.81 138 ALA A N 1
ATOM 999 C CA . ALA A 1 138 ? -4.947 9.886 7.161 1.00 94.81 138 ALA A CA 1
ATOM 1000 C C . ALA A 1 138 ? -6.133 10.765 7.553 1.00 94.81 138 ALA A C 1
ATOM 1002 O O . ALA A 1 138 ? -6.614 11.594 6.776 1.00 94.81 138 ALA A O 1
ATOM 1003 N N . CYS A 1 139 ? -6.610 10.562 8.762 1.00 92.19 139 CYS A N 1
ATOM 1004 C CA . CYS A 1 139 ? -7.531 11.440 9.441 1.00 92.19 139 CYS A CA 1
ATOM 1005 C C . CYS A 1 139 ? -6.779 11.883 10.685 1.00 92.19 139 CYS A C 1
ATOM 1007 O O . CYS A 1 139 ? -6.511 11.041 11.532 1.00 92.19 139 CYS A O 1
ATOM 1009 N N . ASP A 1 140 ? -6.388 13.160 10.749 1.00 86.94 140 ASP A N 1
ATOM 1010 C CA . ASP A 1 140 ? -5.421 13.651 11.745 1.00 86.94 140 ASP A CA 1
ATOM 1011 C C . ASP A 1 140 ? -4.133 12.787 11.826 1.00 86.94 140 ASP A C 1
ATOM 1013 O O . ASP A 1 140 ? -3.770 12.126 10.851 1.00 86.94 140 ASP A O 1
ATOM 1017 N N . ASP A 1 141 ? -3.409 12.837 12.948 1.00 83.00 141 ASP A N 1
ATOM 1018 C CA . ASP A 1 141 ? -2.154 12.096 13.150 1.00 83.00 141 ASP A CA 1
ATOM 1019 C C . ASP A 1 141 ? -2.361 10.718 13.808 1.00 83.00 141 ASP A C 1
ATOM 1021 O O . ASP A 1 141 ? -1.403 9.958 14.004 1.00 83.00 141 ASP A O 1
ATOM 1025 N N . SER A 1 142 ? -3.599 10.368 14.158 1.00 84.31 142 SER A N 1
ATOM 1026 C CA . SER A 1 142 ? -3.927 9.172 14.938 1.00 84.31 142 SER A CA 1
ATOM 1027 C C . SER A 1 142 ? -4.737 8.129 14.174 1.00 84.31 142 SER A C 1
ATOM 1029 O O . SER A 1 142 ? -4.670 6.957 14.542 1.00 84.31 142 SER A O 1
ATOM 1031 N N . ARG A 1 143 ? -5.453 8.508 13.106 1.00 91.44 143 ARG A N 1
ATOM 1032 C CA . ARG A 1 143 ? -6.328 7.595 12.361 1.00 91.44 143 ARG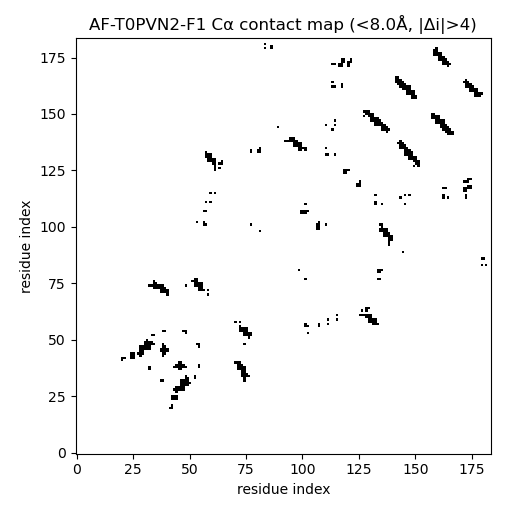 A CA 1
ATOM 1033 C C . ARG A 1 143 ? -5.879 7.408 10.923 1.00 91.44 143 ARG A C 1
ATOM 1035 O O . ARG A 1 143 ? -5.604 8.366 10.206 1.00 91.44 143 ARG A O 1
ATOM 1042 N N . TYR A 1 144 ? -5.866 6.161 10.477 1.00 93.88 144 TYR A N 1
ATOM 1043 C CA . TYR A 1 144 ? -5.368 5.792 9.157 1.00 93.88 144 TYR A CA 1
ATOM 1044 C C . TYR A 1 144 ? -6.286 4.762 8.514 1.00 93.88 144 TYR A C 1
ATOM 1046 O O . TYR A 1 144 ? -6.767 3.848 9.178 1.00 93.88 144 TYR A O 1
ATOM 1054 N N . ALA A 1 145 ? -6.499 4.902 7.212 1.00 94.62 145 ALA A N 1
ATOM 1055 C CA . ALA A 1 145 ? -7.189 3.932 6.381 1.00 94.62 145 ALA A CA 1
ATOM 1056 C C . ALA A 1 145 ? -6.317 3.621 5.165 1.00 94.62 145 ALA A C 1
ATOM 1058 O O . ALA A 1 145 ? -5.918 4.533 4.443 1.00 94.62 145 ALA A O 1
ATOM 1059 N N . LEU A 1 146 ? -6.001 2.351 4.931 1.00 94.75 146 LEU A N 1
ATOM 1060 C CA . LEU A 1 146 ? -5.160 1.927 3.817 1.00 94.75 146 LEU A CA 1
ATOM 1061 C C . LEU A 1 146 ? -5.859 0.828 3.032 1.00 94.75 146 LEU A C 1
ATOM 1063 O O . LEU A 1 146 ? -6.428 -0.090 3.617 1.00 94.75 146 LEU A O 1
ATOM 1067 N N . LEU A 1 147 ? -5.774 0.893 1.709 1.00 93.06 147 LEU A N 1
ATOM 1068 C CA . LEU A 1 147 ? -6.160 -0.219 0.851 1.00 93.06 147 LEU A CA 1
ATOM 1069 C C . LEU A 1 147 ? -4.915 -1.012 0.500 1.00 93.06 147 LEU A C 1
ATOM 1071 O O . LEU A 1 147 ? -3.964 -0.469 -0.066 1.00 93.06 147 LEU A O 1
ATOM 1075 N N . VAL A 1 148 ? -4.930 -2.296 0.839 1.00 90.12 148 VAL A N 1
ATOM 1076 C CA . VAL A 1 148 ? -3.836 -3.216 0.545 1.00 90.12 148 VAL A CA 1
ATOM 1077 C C . VAL A 1 148 ? -4.310 -4.333 -0.374 1.00 90.12 148 VAL A C 1
ATOM 1079 O O . VAL A 1 148 ? -5.413 -4.858 -0.233 1.00 90.12 148 VAL A O 1
ATOM 1082 N N . GLN A 1 149 ? -3.467 -4.687 -1.332 1.00 87.00 149 GLN A N 1
ATOM 1083 C CA . GLN A 1 149 ? -3.637 -5.822 -2.226 1.00 87.00 149 GLN A CA 1
ATOM 1084 C C . GLN A 1 149 ? -2.759 -6.967 -1.736 1.00 87.00 149 GLN A C 1
ATOM 1086 O O . GLN A 1 149 ? -1.561 -6.787 -1.514 1.00 87.00 149 GLN A O 1
ATOM 1091 N N . ARG A 1 150 ? -3.334 -8.160 -1.622 1.00 82.31 150 ARG A N 1
ATOM 1092 C CA . ARG A 1 150 ? -2.571 -9.391 -1.424 1.00 82.31 150 ARG A CA 1
ATOM 1093 C C . ARG A 1 150 ? -1.956 -9.808 -2.759 1.00 82.31 150 ARG A C 1
ATOM 1095 O O . ARG A 1 150 ? -2.670 -9.891 -3.759 1.00 82.31 150 ARG A O 1
ATOM 1102 N N . ILE A 1 151 ? -0.646 -10.042 -2.783 1.00 76.75 151 ILE A N 1
ATOM 1103 C CA . ILE A 1 151 ? 0.069 -10.494 -3.982 1.00 76.75 151 ILE A CA 1
ATOM 1104 C C . ILE A 1 151 ? 0.439 -11.956 -3.762 1.00 76.75 151 ILE A C 1
ATOM 1106 O O . ILE A 1 151 ? 1.259 -12.269 -2.903 1.00 76.75 151 ILE A O 1
ATOM 1110 N N . TYR A 1 152 ? -0.204 -12.841 -4.517 1.00 68.69 152 TYR A N 1
ATOM 1111 C CA . TYR A 1 152 ? 0.049 -14.280 -4.507 1.00 68.69 152 TYR A CA 1
ATOM 1112 C C . TYR A 1 152 ? 0.477 -14.706 -5.912 1.00 68.69 152 TYR A C 1
ATOM 1114 O O . TYR A 1 152 ? -0.114 -14.236 -6.883 1.00 68.69 152 TYR A O 1
ATOM 1122 N N . GLU A 1 153 ? 1.468 -15.592 -6.026 1.00 54.19 153 GLU A N 1
ATOM 1123 C CA . GLU A 1 153 ? 1.911 -16.102 -7.333 1.00 54.19 153 GLU A CA 1
ATOM 1124 C C . GLU A 1 153 ? 0.892 -17.078 -7.961 1.00 54.19 153 GLU A C 1
ATOM 1126 O O . GLU A 1 153 ? 0.762 -17.100 -9.180 1.00 54.19 153 GLU A O 1
ATOM 1131 N N . ASP A 1 154 ? 0.100 -17.805 -7.156 1.00 52.16 154 ASP A N 1
ATOM 1132 C CA . ASP A 1 154 ? -0.627 -19.000 -7.636 1.00 52.16 154 ASP A CA 1
ATOM 1133 C C . ASP A 1 154 ? -2.168 -18.969 -7.590 1.00 52.16 154 ASP A C 1
ATOM 1135 O O . ASP A 1 154 ? -2.815 -19.952 -7.952 1.00 52.16 154 ASP A O 1
ATOM 1139 N N . ALA A 1 155 ? -2.818 -17.876 -7.190 1.00 48.50 155 ALA A N 1
ATOM 1140 C CA . ALA A 1 155 ? -4.283 -17.837 -7.146 1.00 48.50 155 ALA A CA 1
ATOM 1141 C C . ALA A 1 155 ? -4.809 -16.642 -7.933 1.00 48.50 155 ALA A C 1
ATOM 1143 O O . ALA A 1 155 ? -4.731 -15.512 -7.464 1.00 48.50 155 ALA A O 1
ATOM 1144 N N . GLY A 1 156 ? -5.398 -16.899 -9.106 1.00 53.91 156 GLY A N 1
ATOM 1145 C CA . GLY A 1 156 ? -6.024 -15.914 -10.005 1.00 53.91 156 GLY A CA 1
ATOM 1146 C C . GLY A 1 156 ? -7.196 -15.103 -9.422 1.00 53.91 156 GLY A C 1
ATOM 1147 O O . GLY A 1 156 ? -8.008 -14.577 -10.176 1.00 53.91 156 GLY A O 1
ATOM 1148 N N . ALA A 1 157 ? -7.303 -15.001 -8.097 1.00 62.84 157 ALA A N 1
ATOM 1149 C CA . ALA A 1 157 ? -8.211 -14.129 -7.378 1.00 62.84 157 ALA A CA 1
ATOM 1150 C C . ALA A 1 157 ? -7.406 -13.048 -6.644 1.00 62.84 157 ALA A C 1
ATOM 1152 O O . ALA A 1 157 ? -6.828 -13.288 -5.583 1.00 62.84 157 ALA A O 1
ATOM 1153 N N . THR A 1 158 ? -7.408 -11.832 -7.189 1.00 74.56 158 THR A N 1
ATOM 1154 C CA . THR A 1 158 ? -6.902 -10.661 -6.473 1.00 74.56 158 THR A CA 1
ATOM 1155 C C . THR A 1 158 ? -7.761 -10.403 -5.237 1.00 74.56 158 THR A C 1
ATOM 1157 O O . THR A 1 158 ? -8.977 -10.243 -5.344 1.00 74.56 158 THR A O 1
ATOM 1160 N N . GLN A 1 159 ? -7.132 -10.346 -4.063 1.00 85.19 159 GLN A N 1
ATOM 1161 C CA . GLN A 1 159 ? -7.803 -10.034 -2.802 1.00 85.19 159 GLN A CA 1
ATOM 1162 C C . GLN A 1 159 ? -7.349 -8.676 -2.276 1.00 85.19 159 GLN A C 1
ATOM 1164 O O . GLN A 1 159 ? -6.159 -8.352 -2.300 1.00 85.19 159 GLN A O 1
ATOM 1169 N N . TYR A 1 160 ? -8.308 -7.900 -1.777 1.00 88.62 160 TYR A N 1
ATOM 1170 C CA . TYR A 1 160 ? -8.081 -6.571 -1.228 1.00 88.62 160 TYR A CA 1
ATOM 1171 C C . TYR A 1 160 ? -8.509 -6.521 0.230 1.00 88.62 160 TYR A C 1
ATOM 1173 O O . TYR A 1 160 ? -9.483 -7.166 0.624 1.00 88.62 160 TYR A O 1
ATOM 1181 N N . TYR A 1 161 ? -7.802 -5.719 1.014 1.00 90.62 161 TYR A N 1
ATOM 1182 C CA . TYR A 1 161 ? -8.124 -5.477 2.409 1.00 90.62 161 TYR A CA 1
ATOM 1183 C C . TYR A 1 161 ? -8.133 -3.980 2.694 1.00 90.62 161 TYR A C 1
ATOM 1185 O O . TYR A 1 161 ? -7.288 -3.232 2.201 1.00 90.62 161 TYR A O 1
ATOM 1193 N N . LEU A 1 162 ? -9.086 -3.560 3.517 1.00 92.31 162 LEU A N 1
ATOM 1194 C CA . LEU A 1 162 ? -9.084 -2.265 4.170 1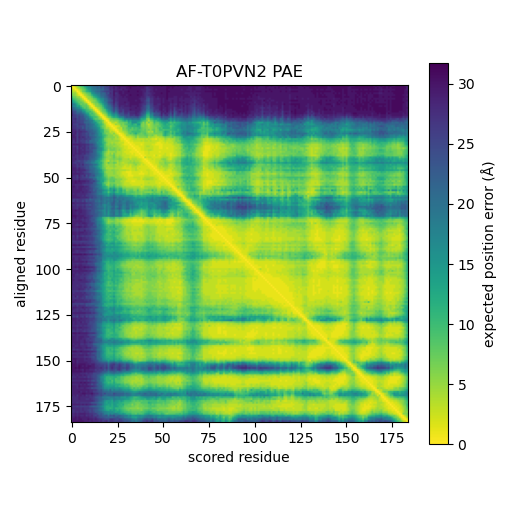.00 92.31 162 LEU A CA 1
ATOM 1195 C C . LEU A 1 162 ? -8.407 -2.423 5.530 1.00 92.31 162 LEU A C 1
ATOM 1197 O O . LEU A 1 162 ? -8.898 -3.146 6.400 1.00 92.31 162 LEU A O 1
ATOM 1201 N N . VAL A 1 163 ? -7.275 -1.749 5.691 1.00 90.50 163 VAL A N 1
ATOM 1202 C CA . VAL A 1 163 ? -6.573 -1.608 6.960 1.00 90.50 163 VAL A CA 1
ATOM 1203 C C . VAL A 1 163 ? -7.040 -0.330 7.637 1.00 90.50 163 VAL A C 1
ATOM 1205 O O . VAL A 1 163 ? -6.923 0.742 7.052 1.00 90.50 163 VAL A O 1
ATOM 1208 N N . GLU A 1 164 ? -7.519 -0.432 8.871 1.00 90.88 164 GLU A N 1
ATOM 1209 C CA . GLU A 1 164 ? -7.914 0.716 9.687 1.00 90.88 164 GLU A CA 1
ATOM 1210 C C . GLU A 1 164 ? -7.100 0.760 10.986 1.00 90.88 164 GLU A C 1
ATOM 1212 O O . GLU A 1 164 ? -7.098 -0.201 11.760 1.00 90.88 164 GLU A O 1
ATOM 1217 N N . ASP A 1 165 ? -6.453 1.897 11.247 1.00 90.44 165 ASP A N 1
ATOM 1218 C CA . ASP A 1 165 ? -5.967 2.292 12.571 1.00 90.44 165 ASP A CA 1
ATOM 1219 C C . ASP A 1 165 ? -6.895 3.386 13.099 1.00 90.44 165 ASP A C 1
ATOM 1221 O O . ASP A 1 165 ? -7.052 4.436 12.472 1.00 90.44 165 ASP A O 1
ATOM 1225 N N . ARG A 1 166 ? -7.551 3.127 14.231 1.00 85.69 166 ARG A N 1
ATOM 1226 C CA . ARG A 1 166 ? -8.519 4.054 14.831 1.00 85.69 166 ARG A CA 1
ATOM 1227 C C . ARG A 1 166 ? -7.888 4.992 15.859 1.00 85.69 166 ARG A C 1
ATOM 1229 O O . ARG A 1 166 ? -8.596 5.830 16.403 1.00 85.69 166 ARG A O 1
ATOM 1236 N N . GLY A 1 167 ? -6.584 4.874 16.119 1.00 79.62 167 GLY A N 1
ATOM 1237 C CA . GLY A 1 167 ? -5.892 5.666 17.139 1.00 79.62 167 GLY A CA 1
ATOM 1238 C C . GLY A 1 167 ? -6.193 5.224 18.577 1.00 79.62 167 GLY A C 1
ATOM 1239 O O . GLY A 1 167 ? -5.584 5.731 19.520 1.00 79.62 167 GLY A O 1
ATOM 1240 N N . ASP A 1 168 ? -7.076 4.238 18.750 1.00 78.69 168 ASP A N 1
ATOM 1241 C CA . ASP A 1 168 ? -7.520 3.701 20.033 1.00 78.69 168 ASP A CA 1
ATOM 1242 C C . ASP A 1 168 ? -6.444 2.786 20.637 1.00 78.69 168 ASP A C 1
ATOM 1244 O O . ASP A 1 168 ? -6.507 1.561 20.550 1.00 78.69 168 ASP A O 1
ATOM 1248 N N . ARG A 1 169 ? -5.406 3.355 21.255 1.00 78.75 169 ARG A N 1
ATOM 1249 C CA . ARG A 1 169 ? -4.387 2.548 21.949 1.00 78.75 169 ARG A CA 1
ATOM 1250 C C . ARG A 1 169 ? -4.998 1.887 23.199 1.00 78.75 169 ARG A C 1
ATOM 1252 O O . ARG A 1 169 ? -5.700 2.565 23.946 1.00 78.75 169 ARG A O 1
ATOM 1259 N N . PRO A 1 170 ? -4.724 0.594 23.475 1.00 73.19 170 PRO A N 1
ATOM 1260 C CA . PRO A 1 170 ? -3.668 -0.249 22.901 1.00 73.19 170 PRO A CA 1
ATOM 1261 C C . PRO A 1 170 ? -4.091 -1.113 21.698 1.00 73.19 170 PRO A C 1
ATOM 1263 O O . PRO A 1 170 ? -3.326 -1.998 21.317 1.00 73.19 170 PRO A O 1
ATOM 1266 N N . ALA A 1 171 ? -5.275 -0.913 21.113 1.00 78.06 171 ALA A N 1
ATOM 1267 C CA . ALA A 1 171 ? -5.724 -1.737 19.996 1.00 78.06 171 ALA A CA 1
ATOM 1268 C C . ALA A 1 171 ? -4.753 -1.625 18.809 1.00 78.06 171 ALA A C 1
ATOM 1270 O O . ALA A 1 171 ? -4.267 -0.543 18.465 1.00 78.06 171 ALA A O 1
ATOM 1271 N N . LEU A 1 172 ? -4.436 -2.773 18.211 1.00 83.12 172 LEU A N 1
ATOM 1272 C CA . LEU A 1 172 ? -3.671 -2.824 16.972 1.00 83.12 172 LEU A CA 1
ATOM 1273 C C . LEU A 1 172 ? -4.582 -2.461 15.791 1.00 83.12 172 LEU A C 1
ATOM 1275 O O . LEU A 1 172 ? -5.793 -2.694 15.862 1.00 83.12 172 LEU A O 1
ATOM 1279 N N . PRO A 1 173 ? -4.014 -1.933 14.694 1.00 84.38 173 PRO A N 1
ATOM 1280 C CA . PRO A 1 173 ? -4.746 -1.773 13.448 1.00 84.38 173 PRO A CA 1
ATOM 1281 C C . PRO A 1 173 ? -5.353 -3.103 12.989 1.00 84.38 173 PRO A C 1
ATOM 1283 O O . PRO A 1 173 ? -4.795 -4.174 13.234 1.00 84.38 173 PRO A O 1
ATOM 1286 N N . THR A 1 174 ? -6.484 -3.036 12.297 1.00 87.25 174 THR A N 1
ATOM 1287 C CA . THR A 1 174 ? -7.208 -4.225 11.817 1.00 87.25 174 THR A CA 1
ATOM 1288 C C . THR A 1 174 ? -7.229 -4.254 10.299 1.00 87.25 174 THR A C 1
ATOM 1290 O O . THR A 1 174 ? -7.329 -3.199 9.681 1.00 87.25 174 THR A O 1
ATOM 1293 N N . ALA A 1 175 ? -7.142 -5.441 9.694 1.00 89.44 175 ALA A N 1
ATOM 1294 C CA . ALA A 1 175 ? -7.315 -5.625 8.256 1.00 89.44 175 ALA A CA 1
ATOM 1295 C C . ALA A 1 175 ? -8.606 -6.406 7.979 1.00 89.44 175 ALA A C 1
ATOM 1297 O O . ALA A 1 175 ? -8.804 -7.507 8.493 1.00 89.44 175 ALA A O 1
ATOM 1298 N N . THR A 1 176 ? -9.484 -5.846 7.151 1.00 89.81 176 THR A N 1
ATOM 1299 C CA . THR A 1 176 ? -10.772 -6.451 6.784 1.00 89.81 176 THR A CA 1
ATOM 1300 C C . THR A 1 176 ? -10.838 -6.686 5.278 1.00 89.81 176 THR A C 1
ATOM 1302 O O . THR A 1 176 ? -10.451 -5.798 4.521 1.00 89.81 176 THR A O 1
ATOM 1305 N N . PRO A 1 177 ? -11.281 -7.863 4.804 1.00 89.31 177 PRO A N 1
ATOM 1306 C CA . PRO A 1 177 ? -11.386 -8.123 3.374 1.00 89.31 177 PRO A CA 1
ATOM 1307 C C . PRO A 1 177 ? -12.453 -7.223 2.743 1.00 89.31 177 PRO A C 1
ATOM 1309 O O . PRO A 1 177 ? -13.531 -7.032 3.309 1.00 89.31 177 PRO A O 1
ATOM 1312 N N . VAL A 1 178 ? -12.166 -6.693 1.555 1.00 89.50 178 VAL A N 1
ATOM 1313 C CA . VAL A 1 178 ? -13.082 -5.836 0.794 1.00 89.50 178 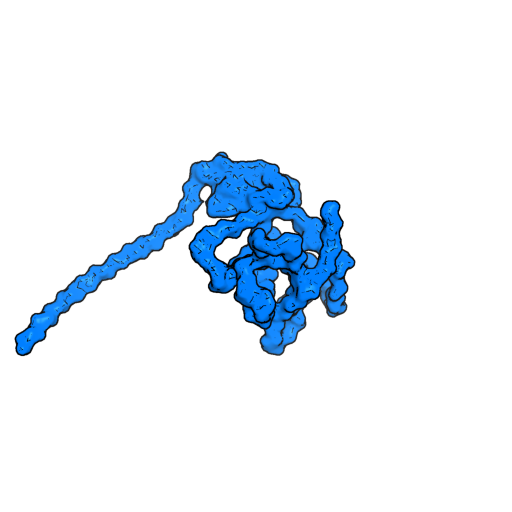VAL A CA 1
ATOM 1314 C C . VAL A 1 178 ? -13.151 -6.262 -0.667 1.00 89.50 178 VAL A C 1
ATOM 1316 O O . VAL A 1 178 ? -12.183 -6.756 -1.246 1.00 89.50 178 VAL A O 1
ATOM 1319 N N . HIS A 1 179 ? -14.307 -6.036 -1.285 1.00 85.75 179 HIS A N 1
ATOM 1320 C CA . HIS A 1 179 ? -14.481 -6.205 -2.722 1.00 85.75 179 HIS A CA 1
ATOM 1321 C C . HIS A 1 179 ? -14.323 -4.852 -3.408 1.00 85.75 179 HIS A C 1
ATOM 1323 O O . HIS A 1 179 ? -15.151 -3.961 -3.230 1.00 85.75 179 HIS A O 1
ATOM 1329 N N . LEU A 1 180 ? -13.256 -4.705 -4.192 1.00 81.75 180 LEU A N 1
ATOM 1330 C CA . LEU A 1 180 ? -13.067 -3.552 -5.063 1.00 81.75 180 LEU A CA 1
ATOM 1331 C C . LEU A 1 180 ? -13.560 -3.913 -6.462 1.00 81.75 180 LEU A C 1
ATOM 1333 O O . LEU A 1 180 ? -13.170 -4.937 -7.022 1.00 81.75 180 LEU A O 1
ATOM 1337 N N . HIS A 1 181 ? -14.419 -3.076 -7.034 1.00 67.81 181 HIS A N 1
ATOM 1338 C CA . HIS A 1 181 ? -14.746 -3.163 -8.451 1.00 67.81 181 HIS A CA 1
ATOM 1339 C C . HIS A 1 181 ? -13.652 -2.444 -9.231 1.00 67.81 181 HIS A C 1
ATOM 1341 O O . HIS A 1 181 ? -13.728 -1.242 -9.473 1.00 67.81 181 HIS A O 1
ATOM 1347 N N . THR A 1 182 ? -12.605 -3.176 -9.594 1.00 58.41 182 THR A N 1
ATOM 1348 C CA . THR A 1 182 ? -11.634 -2.688 -10.570 1.00 58.41 182 THR A CA 1
ATOM 1349 C C . THR A 1 182 ? -12.283 -2.778 -11.942 1.00 58.41 182 THR A C 1
ATOM 1351 O O . THR A 1 182 ? -12.579 -3.874 -12.420 1.00 58.41 182 THR A O 1
ATOM 1354 N N . THR A 1 183 ? -12.559 -1.631 -12.558 1.00 48.19 183 THR A N 1
ATOM 1355 C CA . THR A 1 183 ? -12.856 -1.606 -13.991 1.00 48.19 183 THR A CA 1
ATOM 1356 C C . THR A 1 183 ? -11.563 -1.992 -14.707 1.00 48.19 183 THR A C 1
ATOM 1358 O O . THR A 1 183 ? -10.529 -1.368 -14.482 1.00 48.19 183 THR A O 1
ATOM 1361 N N . ALA A 1 184 ? -11.604 -3.115 -15.424 1.00 40.53 184 ALA A N 1
ATOM 1362 C CA . ALA A 1 184 ? -10.486 -3.613 -16.222 1.00 40.53 184 ALA A CA 1
ATOM 1363 C C . ALA A 1 184 ? -10.235 -2.717 -17.440 1.00 40.53 184 ALA A C 1
ATOM 1365 O O . ALA A 1 184 ? -11.228 -2.157 -17.963 1.00 40.53 184 ALA A O 1
#

Foldseek 3Di:
DDDDDDDPDDPPPPPPPPPDQDVVLLVPADEQAEFFQFFQFDNGNSHYHRPQWHWFPQKDFAPPAPPPDGPRTGTHHLVLLVVLCVQDDDDDFPQDKDWFDCVDPVSVVVVSVQVNQQQCVEPVNNPARIKGWSTKIDRPPQKIWTKIWGDDPPDPDIWIWIWIGPSPPPDRIHTHTDDGPDDD

Sequence (184 aa):
MVRYGPATFVLSAAIVAAYECDPKLVSKAPTNRLEGQACGGWCGTAGSCAAGLHCDNGLLPLAFMPFGLKLDTVCRRAAHDDALWHSIKLPSCSSGWRLMSLANADDLAKAASVASNAIMATAALQFDPCVRILTAKACDDSRYALLVQRIYEDAGATQYYLVEDRGDRPALPTATPVHLHTTA